Protein AF-0000000075658516 (afdb_homodimer)

Structure (mmCIF, N/CA/C/O backbone):
data_AF-0000000075658516-model_v1
#
loop_
_entity.id
_entity.type
_entity.pdbx_description
1 polymer 'Nuclear receptor coactivator 6-like'
#
loop_
_atom_site.group_PDB
_atom_site.id
_atom_site.type_symbol
_atom_site.label_atom_id
_atom_site.label_alt_id
_atom_site.label_comp_id
_atom_site.label_asym_id
_atom_site.label_entity_id
_atom_site.label_seq_id
_atom_site.pdbx_PDB_ins_code
_atom_site.Cartn_x
_atom_site.Cartn_y
_atom_site.Cartn_z
_atom_site.occupancy
_atom_site.B_iso_or_equiv
_atom_site.auth_seq_id
_atom_site.auth_comp_id
_atom_site.auth_asym_id
_atom_site.auth_atom_id
_atom_site.pdbx_PDB_model_num
ATOM 1 N N . MET A 1 1 ? 47.031 -32.25 -15.477 1 30.48 1 MET A N 1
ATOM 2 C CA . MET A 1 1 ? 46 -32.688 -14.562 1 30.48 1 MET A CA 1
ATOM 3 C C . MET A 1 1 ? 44.812 -31.719 -14.523 1 30.48 1 MET A C 1
ATOM 5 O O . MET A 1 1 ? 45.031 -30.531 -14.234 1 30.48 1 MET A O 1
ATOM 9 N N . ALA A 1 2 ? 43.75 -32 -15.312 1 40.91 2 ALA A N 1
ATOM 10 C CA . ALA A 1 2 ? 42.594 -31.156 -15.531 1 40.91 2 ALA A CA 1
ATOM 11 C C . ALA A 1 2 ? 41.906 -30.812 -14.211 1 40.91 2 ALA A C 1
ATOM 13 O O . ALA A 1 2 ? 41.844 -31.641 -13.297 1 40.91 2 ALA A O 1
ATOM 14 N N . ASP A 1 3 ? 42.062 -29.609 -13.656 1 41.31 3 ASP A N 1
ATOM 15 C CA . ASP A 1 3 ? 41.469 -29.156 -12.406 1 41.31 3 ASP A CA 1
ATOM 16 C C . ASP A 1 3 ? 39.969 -29.438 -12.383 1 41.31 3 ASP A C 1
ATOM 18 O O . ASP A 1 3 ? 39.25 -29.031 -13.289 1 41.31 3 ASP A O 1
ATOM 22 N N . PRO A 1 4 ? 39.406 -30.609 -11.891 1 41.91 4 PRO A N 1
ATOM 23 C CA . PRO A 1 4 ? 38.031 -31.109 -11.797 1 41.91 4 PRO A CA 1
ATOM 24 C C . PRO A 1 4 ? 37.094 -30.125 -11.086 1 41.91 4 PRO A C 1
ATOM 26 O O . PRO A 1 4 ? 36 -30.5 -10.672 1 41.91 4 PRO A O 1
ATOM 29 N N . THR A 1 5 ? 37.594 -29.062 -10.617 1 42.78 5 THR A N 1
ATOM 30 C CA . THR A 1 5 ? 36.625 -28.297 -9.805 1 42.78 5 THR A CA 1
ATOM 31 C C . THR A 1 5 ? 35.344 -28.078 -10.57 1 42.78 5 THR A C 1
ATOM 33 O O . THR A 1 5 ? 35.125 -27.031 -11.18 1 42.78 5 THR A O 1
ATOM 36 N N . GLY A 1 6 ? 35.062 -28.844 -11.609 1 38.66 6 GLY A N 1
ATOM 37 C CA . GLY A 1 6 ? 33.688 -28.75 -12.102 1 38.66 6 GLY A CA 1
ATOM 38 C C . GLY A 1 6 ? 32.656 -28.703 -10.992 1 38.66 6 GLY A C 1
ATOM 39 O O . GLY A 1 6 ? 32.156 -29.734 -10.539 1 38.66 6 GLY A O 1
ATOM 40 N N . GLY A 1 7 ? 32.844 -27.953 -9.93 1 39.59 7 GLY A N 1
ATOM 41 C CA . GLY A 1 7 ? 31.828 -27.859 -8.883 1 39.59 7 GLY A CA 1
ATOM 42 C C . GLY A 1 7 ? 30.406 -28 -9.406 1 39.59 7 GLY A C 1
ATOM 43 O O . GLY A 1 7 ? 29.969 -27.234 -10.258 1 39.59 7 GLY A O 1
ATOM 44 N N . PHE A 1 8 ? 29.891 -29.172 -9.617 1 41.09 8 PHE A N 1
ATOM 45 C CA . PHE A 1 8 ? 28.469 -29.469 -9.758 1 41.09 8 PHE A CA 1
ATOM 46 C C . PHE A 1 8 ? 27.641 -28.578 -8.844 1 41.09 8 PHE A C 1
ATOM 48 O O . PHE A 1 8 ? 27.766 -28.641 -7.617 1 41.09 8 PHE A O 1
ATOM 55 N N . GLN A 1 9 ? 27.641 -27.312 -9 1 43.25 9 GLN A N 1
ATOM 56 C CA . GLN A 1 9 ? 26.656 -26.547 -8.234 1 43.25 9 GLN A CA 1
ATOM 57 C C . GLN A 1 9 ? 25.328 -27.297 -8.133 1 43.25 9 GLN A C 1
ATOM 59 O O . GLN A 1 9 ? 24.656 -27.516 -9.141 1 43.25 9 GLN A O 1
ATOM 64 N N . GLN A 1 10 ? 25.281 -28.469 -7.543 1 43.62 10 GLN A N 1
ATOM 65 C CA . GLN A 1 10 ? 23.969 -29.047 -7.242 1 43.62 10 GLN A CA 1
ATOM 66 C C . GLN A 1 10 ? 22.953 -27.969 -6.953 1 43.62 10 GLN A C 1
ATOM 68 O O . GLN A 1 10 ? 23.219 -27.031 -6.195 1 43.62 10 GLN A O 1
ATOM 73 N N . PRO A 1 11 ? 22.062 -27.672 -7.922 1 48.22 11 PRO A N 1
ATOM 74 C CA . PRO A 1 11 ? 21.078 -26.656 -7.539 1 48.22 11 PRO A CA 1
ATOM 75 C C . PRO A 1 11 ? 20.609 -26.812 -6.094 1 48.22 11 PRO A C 1
ATOM 77 O O . PRO A 1 11 ? 20.547 -27.922 -5.574 1 48.22 11 PRO A O 1
ATOM 80 N N . CYS A 1 12 ? 21.094 -26.141 -5.121 1 48.94 12 CYS A N 1
ATOM 81 C CA . CYS A 1 12 ? 20.594 -26.234 -3.76 1 48.94 12 CYS A CA 1
ATOM 82 C C . CYS A 1 12 ? 19.172 -26.781 -3.748 1 48.94 12 CYS A C 1
ATOM 84 O O . CYS A 1 12 ? 18.359 -26.438 -4.617 1 48.94 12 CYS A O 1
ATOM 86 N N . PRO A 1 13 ? 18.969 -27.953 -3.227 1 52.16 13 PRO A N 1
ATOM 87 C CA . PRO A 1 13 ? 17.656 -28.578 -3.143 1 52.16 13 PRO A CA 1
ATOM 88 C C . PRO A 1 13 ? 16.516 -27.562 -3.09 1 52.16 13 PRO A C 1
ATOM 90 O O . PRO A 1 13 ? 15.414 -27.828 -3.564 1 52.16 13 PRO A O 1
ATOM 93 N N . TRP A 1 14 ? 16.656 -26.469 -2.279 1 54.75 14 TRP A N 1
ATOM 94 C CA . TRP A 1 14 ? 15.656 -25.422 -2.146 1 54.75 14 TRP A CA 1
ATOM 95 C C . TRP A 1 14 ? 15.508 -24.641 -3.447 1 54.75 14 TRP A C 1
ATOM 97 O O . TRP A 1 14 ? 14.719 -23.688 -3.527 1 54.75 14 TRP A O 1
ATOM 107 N N . GLN A 1 15 ? 16.344 -24.984 -4.398 1 60.5 15 GLN A N 1
ATOM 108 C CA . GLN A 1 15 ? 16.406 -24.234 -5.645 1 60.5 15 GLN A CA 1
ATOM 109 C C . GLN A 1 15 ? 15.109 -24.375 -6.434 1 60.5 15 GLN A C 1
ATOM 111 O O . GLN A 1 15 ? 14.695 -23.438 -7.129 1 60.5 15 GLN A O 1
ATOM 116 N N . ASN A 1 16 ? 14.453 -25.578 -6.164 1 73.75 16 ASN A N 1
ATOM 117 C CA . ASN A 1 16 ? 13.273 -25.766 -7.008 1 73.75 16 ASN A C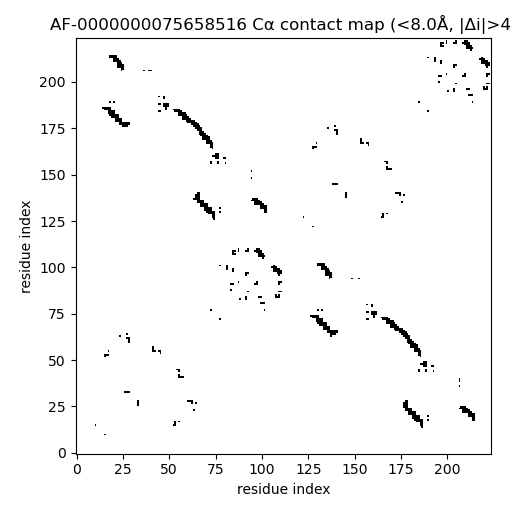A 1
ATOM 118 C C . ASN A 1 16 ? 11.984 -25.484 -6.246 1 73.75 16 ASN A C 1
ATOM 120 O O . ASN A 1 16 ? 10.898 -25.812 -6.719 1 73.75 16 ASN A O 1
ATOM 124 N N . ALA A 1 17 ? 12.211 -24.953 -5.051 1 87.25 17 ALA A N 1
ATOM 125 C CA . ALA A 1 17 ? 11 -24.719 -4.27 1 87.25 17 ALA A CA 1
ATOM 126 C C . ALA A 1 17 ? 10.398 -23.344 -4.594 1 87.25 17 ALA A C 1
ATOM 128 O O . ALA A 1 17 ? 11.125 -22.391 -4.898 1 87.25 17 ALA A O 1
ATOM 129 N N . ASN A 1 18 ? 9.109 -23.406 -4.555 1 94.75 18 ASN A N 1
ATOM 130 C CA . ASN A 1 18 ? 8.414 -22.125 -4.727 1 94.75 18 ASN A CA 1
ATOM 131 C C . ASN A 1 18 ? 8.703 -21.172 -3.578 1 94.75 18 ASN A C 1
ATOM 133 O O . ASN A 1 18 ? 9 -21.594 -2.461 1 94.75 18 ASN A O 1
ATOM 137 N N . ILE A 1 19 ? 8.734 -19.906 -3.875 1 94.5 19 ILE A N 1
ATOM 138 C CA . ILE A 1 19 ? 8.906 -18.875 -2.857 1 94.5 19 ILE A CA 1
ATOM 139 C C . ILE A 1 19 ? 7.652 -18.016 -2.789 1 94.5 19 ILE A C 1
ATOM 141 O O . ILE A 1 19 ? 6.914 -17.906 -3.77 1 94.5 19 ILE A O 1
ATOM 145 N N . PRO A 1 20 ? 7.453 -17.438 -1.629 1 95.94 20 PRO A N 1
ATOM 146 C CA . PRO A 1 20 ? 6.289 -16.562 -1.486 1 95.94 20 PRO A CA 1
ATOM 147 C C . PRO A 1 20 ? 6.461 -15.234 -2.205 1 95.94 20 PRO A C 1
ATOM 149 O O . PRO A 1 20 ? 7.531 -14.625 -2.135 1 95.94 20 PRO A O 1
ATOM 152 N N . ALA A 1 21 ? 5.5 -14.766 -2.926 1 96.75 21 ALA A N 1
ATOM 153 C CA . ALA A 1 21 ? 5.328 -13.43 -3.496 1 96.75 21 ALA A CA 1
ATOM 154 C C . ALA A 1 21 ? 3.979 -12.836 -3.105 1 96.75 21 ALA A C 1
ATOM 156 O O . ALA A 1 21 ? 2.934 -13.445 -3.35 1 96.75 21 ALA A O 1
ATOM 157 N N . VAL A 1 22 ? 4.055 -11.68 -2.52 1 94.81 22 VAL A N 1
ATOM 158 C CA . VAL A 1 22 ? 2.828 -11.016 -2.088 1 94.81 22 VAL A CA 1
ATOM 159 C C . VAL A 1 22 ? 2.443 -9.93 -3.096 1 94.81 22 VAL A C 1
ATOM 161 O O . VAL A 1 22 ? 3.23 -9.023 -3.371 1 94.81 22 VAL A O 1
ATOM 164 N N . LEU A 1 23 ? 1.255 -10.039 -3.646 1 96.31 23 LEU A N 1
ATOM 165 C CA . LEU A 1 23 ? 0.695 -9.055 -4.562 1 96.31 23 LEU A CA 1
ATOM 166 C C . LEU A 1 23 ? -0.48 -8.32 -3.922 1 96.31 23 LEU A C 1
ATOM 168 O O . LEU A 1 23 ? -1.358 -8.953 -3.326 1 96.31 23 LEU A O 1
ATOM 172 N N . THR A 1 24 ? -0.47 -7.051 -3.891 1 93.25 24 THR A N 1
ATOM 173 C CA . THR A 1 24 ? -1.655 -6.258 -3.586 1 93.25 24 THR A CA 1
ATOM 174 C C . THR A 1 24 ? -2.463 -5.984 -4.852 1 93.25 24 THR A C 1
ATOM 176 O O . THR A 1 24 ? -1.963 -5.363 -5.793 1 93.25 24 THR A O 1
ATOM 179 N N . VAL A 1 25 ? -3.654 -6.469 -4.891 1 95.56 25 VAL A N 1
ATOM 180 C CA . VAL A 1 25 ? -4.5 -6.395 -6.078 1 95.56 25 VAL A CA 1
ATOM 181 C C . VAL A 1 25 ? -5.703 -5.492 -5.801 1 95.56 25 VAL A C 1
ATOM 183 O O . VAL A 1 25 ? -6.312 -5.574 -4.73 1 95.56 25 VAL A O 1
ATOM 186 N N . ARG A 1 26 ? -6.012 -4.719 -6.738 1 93.12 26 ARG A N 1
ATOM 187 C CA . ARG A 1 26 ? -7.121 -3.773 -6.609 1 93.12 26 ARG A CA 1
ATOM 188 C C . ARG A 1 26 ? -8.445 -4.508 -6.445 1 93.12 26 ARG A C 1
ATOM 190 O O . ARG A 1 26 ? -8.703 -5.5 -7.133 1 93.12 26 ARG A O 1
ATOM 197 N N . GLY A 1 27 ? -9.273 -3.963 -5.551 1 92.81 27 GLY A N 1
ATOM 198 C CA . GLY A 1 27 ? -10.617 -4.496 -5.391 1 92.81 27 GLY A CA 1
ATOM 199 C C . GLY A 1 27 ? -10.914 -4.949 -3.973 1 92.81 27 GLY A C 1
ATOM 200 O O . GLY A 1 27 ? -10.156 -4.656 -3.049 1 92.81 27 GLY A O 1
ATOM 201 N N . ASN A 1 28 ? -12.094 -5.605 -3.854 1 92.75 28 ASN A N 1
ATOM 202 C CA . ASN A 1 28 ? -12.555 -6.152 -2.582 1 92.75 28 ASN A CA 1
ATOM 203 C C . ASN A 1 28 ? -12.586 -7.68 -2.607 1 92.75 28 ASN A C 1
ATOM 205 O O . ASN A 1 28 ? -12.836 -8.281 -3.652 1 92.75 28 ASN A O 1
ATOM 209 N N . ILE A 1 29 ? -12.297 -8.219 -1.431 1 93.94 29 ILE A N 1
ATOM 210 C CA . ILE A 1 29 ? -12.234 -9.672 -1.312 1 93.94 29 ILE A CA 1
ATOM 211 C C . ILE A 1 29 ? -13.602 -10.266 -1.657 1 93.94 29 ILE A C 1
ATOM 213 O O . ILE A 1 29 ? -13.688 -11.43 -2.055 1 93.94 29 ILE A O 1
ATOM 217 N N . GLY A 1 30 ? -14.672 -9.5 -1.566 1 93.25 30 GLY A N 1
ATOM 218 C CA . GLY A 1 30 ? -16.016 -9.992 -1.823 1 93.25 30 GLY A CA 1
ATOM 219 C C . GLY A 1 30 ? -16.453 -9.797 -3.26 1 93.25 30 GLY A C 1
ATOM 220 O O . GLY A 1 30 ? -17.594 -10.117 -3.615 1 93.25 30 GLY A O 1
ATOM 221 N N . ASP A 1 31 ? -15.531 -9.266 -4.098 1 95.19 31 ASP A N 1
ATOM 222 C CA . ASP A 1 31 ? -15.891 -9.055 -5.496 1 95.19 31 ASP A CA 1
ATOM 223 C C . ASP A 1 31 ? -16.188 -10.375 -6.195 1 95.19 31 ASP A C 1
ATOM 225 O O . ASP A 1 31 ? -15.445 -11.344 -6.039 1 95.19 31 ASP A O 1
ATOM 229 N N . ALA A 1 32 ? -17.203 -10.445 -7.035 1 96.44 32 ALA A N 1
ATOM 230 C CA . ALA A 1 32 ? -17.641 -11.648 -7.727 1 96.44 32 ALA A CA 1
ATOM 231 C C . ALA A 1 32 ? -16.594 -12.117 -8.734 1 96.44 32 ALA A C 1
ATOM 233 O O . ALA A 1 32 ? -16.469 -13.312 -9.008 1 96.44 32 ALA A O 1
ATOM 234 N N . ASP A 1 33 ? -15.844 -11.18 -9.312 1 96.62 33 ASP A N 1
ATOM 235 C CA . ASP A 1 33 ? -14.898 -11.531 -10.367 1 96.62 33 ASP A CA 1
ATOM 236 C C . ASP A 1 33 ? -13.508 -11.797 -9.789 1 96.62 33 ASP A C 1
ATOM 238 O O . ASP A 1 33 ? -12.578 -12.125 -10.531 1 96.62 33 ASP A O 1
ATOM 242 N N . LEU A 1 34 ? -13.305 -11.641 -8.492 1 96.62 34 LEU A N 1
ATOM 243 C CA . LEU A 1 34 ? -11.977 -11.75 -7.895 1 96.62 34 LEU A CA 1
ATOM 244 C C . LEU A 1 34 ? -11.367 -13.125 -8.172 1 96.62 34 LEU A C 1
ATOM 246 O O . LEU A 1 34 ? -10.211 -13.219 -8.578 1 96.62 34 LEU A O 1
ATOM 250 N N . PRO A 1 35 ? -12.125 -14.195 -7.992 1 96.5 35 PRO A N 1
ATOM 251 C CA . PRO A 1 35 ? -11.516 -15.5 -8.273 1 96.5 35 PRO A CA 1
ATOM 252 C C . PRO A 1 35 ? -11.008 -15.617 -9.711 1 96.5 35 PRO A C 1
ATOM 254 O O . PRO A 1 35 ? -9.938 -16.188 -9.945 1 96.5 35 PRO A O 1
ATOM 257 N N . HIS A 1 36 ? -11.758 -15.07 -10.609 1 97.31 36 HIS A N 1
ATOM 258 C CA . HIS A 1 36 ? -11.344 -15.102 -12.008 1 97.31 36 HIS A CA 1
ATOM 259 C C . HIS A 1 36 ? -10.078 -14.281 -12.227 1 97.31 36 HIS A C 1
ATOM 261 O O . HIS A 1 36 ? -9.164 -14.711 -12.938 1 97.31 36 HIS A O 1
ATOM 267 N N . ARG A 1 37 ? -10.008 -13.102 -11.617 1 97.19 37 ARG A N 1
ATOM 268 C CA . ARG A 1 37 ? -8.828 -12.25 -11.734 1 97.19 37 ARG A CA 1
ATOM 269 C C . ARG A 1 37 ? -7.602 -12.922 -11.133 1 97.19 37 ARG A C 1
ATOM 271 O O . ARG A 1 37 ? -6.512 -12.859 -11.703 1 97.19 37 ARG A O 1
ATOM 278 N N . LEU A 1 38 ? -7.77 -13.555 -10 1 97.56 38 LEU A N 1
ATOM 279 C CA . LEU A 1 38 ? -6.66 -14.25 -9.352 1 97.56 38 LEU A CA 1
ATOM 280 C C . LEU A 1 38 ? -6.168 -15.406 -10.211 1 97.56 38 LEU A C 1
ATOM 282 O O . LEU A 1 38 ? -4.965 -15.672 -10.273 1 97.56 38 LEU A O 1
ATOM 286 N N . ASN A 1 39 ? -7.113 -16.078 -10.836 1 97.38 39 ASN A N 1
ATOM 287 C CA . ASN A 1 39 ? -6.73 -17.141 -11.75 1 97.38 39 ASN A CA 1
ATOM 288 C C . ASN A 1 39 ? -5.93 -16.609 -12.93 1 97.38 39 ASN A C 1
ATOM 290 O O . ASN A 1 39 ? -4.973 -17.25 -13.375 1 97.38 39 ASN A O 1
ATOM 294 N N . ALA A 1 40 ? -6.332 -15.477 -13.422 1 97.75 40 ALA A N 1
ATOM 295 C CA . ALA A 1 40 ? -5.594 -14.844 -14.516 1 97.75 40 ALA A CA 1
ATOM 296 C C . ALA A 1 40 ? -4.168 -14.508 -14.094 1 97.75 40 ALA A C 1
ATOM 298 O O . ALA A 1 40 ? -3.215 -14.75 -14.836 1 97.75 40 ALA A O 1
ATOM 299 N N . ILE A 1 41 ? -4.02 -13.961 -12.938 1 98.12 41 ILE A N 1
ATOM 300 C CA . ILE A 1 41 ? -2.707 -13.617 -12.406 1 98.12 41 ILE A CA 1
ATOM 301 C C . ILE A 1 41 ? -1.87 -14.883 -12.227 1 98.12 41 ILE A C 1
ATOM 303 O O . ILE A 1 41 ? -0.698 -14.914 -12.609 1 98.12 41 ILE A O 1
ATOM 307 N N . SER A 1 42 ? -2.484 -15.93 -11.703 1 97.81 42 SER A N 1
ATOM 308 C CA . SER A 1 42 ? -1.786 -17.188 -11.508 1 97.81 42 SER A CA 1
ATOM 309 C C . SER A 1 42 ? -1.273 -17.75 -12.836 1 97.81 42 SER A C 1
ATOM 311 O O . SER A 1 42 ? -0.127 -18.188 -12.93 1 97.81 42 SER A O 1
ATOM 313 N N . THR A 1 43 ? -2.129 -17.719 -13.812 1 97.19 43 THR A N 1
ATOM 314 C CA . THR A 1 43 ? -1.771 -18.219 -15.141 1 97.19 43 THR A CA 1
ATOM 315 C C . THR A 1 43 ? -0.625 -17.391 -15.727 1 97.19 43 THR A C 1
ATOM 317 O O . THR A 1 43 ? 0.319 -17.953 -16.297 1 97.19 43 THR A O 1
ATOM 320 N N . TRP A 1 44 ? -0.717 -16.109 -15.578 1 97.81 44 TRP A N 1
ATOM 321 C CA . TRP A 1 44 ? 0.306 -15.18 -16.062 1 97.81 44 TRP A CA 1
ATOM 322 C C . TRP A 1 44 ? 1.643 -15.445 -15.375 1 97.81 44 TRP A C 1
ATOM 324 O O . TRP A 1 44 ? 2.678 -15.539 -16.031 1 97.81 44 TRP A O 1
ATOM 334 N N . LEU A 1 45 ? 1.683 -15.617 -14.094 1 97.81 45 LEU A N 1
ATOM 335 C CA . LEU A 1 45 ? 2.883 -15.945 -13.336 1 97.81 45 LEU A CA 1
ATOM 336 C C . LEU A 1 45 ? 3.469 -17.281 -13.797 1 97.81 45 LEU A C 1
ATOM 338 O O . LEU A 1 45 ? 4.691 -17.422 -13.891 1 97.81 45 LEU A O 1
ATOM 342 N N . GLN A 1 46 ? 2.561 -18.188 -14.023 1 97.31 46 GLN A N 1
ATOM 343 C CA . GLN A 1 46 ? 3.006 -19.5 -14.477 1 97.31 46 GLN A CA 1
ATOM 344 C C . GLN A 1 46 ? 3.746 -19.406 -15.805 1 97.31 46 GLN A C 1
ATOM 346 O O . GLN A 1 46 ? 4.691 -20.156 -16.047 1 97.31 46 GLN A O 1
ATOM 351 N N . GLN A 1 47 ? 3.266 -18.547 -16.656 1 97 47 GLN A N 1
ATOM 352 C CA . GLN A 1 47 ? 3.895 -18.344 -17.969 1 97 47 GLN A CA 1
ATOM 353 C C . GLN A 1 47 ? 5.312 -17.812 -17.812 1 97 47 GLN A C 1
ATOM 355 O O . GLN A 1 47 ? 6.137 -17.953 -18.719 1 97 47 GLN A O 1
ATOM 360 N N . MET A 1 48 ? 5.574 -17.188 -16.719 1 96.25 48 MET A N 1
ATOM 361 C CA . MET A 1 48 ? 6.891 -16.609 -16.469 1 96.25 48 MET A CA 1
ATOM 362 C C . MET A 1 48 ? 7.859 -17.641 -15.922 1 96.25 48 MET A C 1
ATOM 364 O O . MET A 1 48 ? 9.07 -17.422 -15.906 1 96.25 48 MET A O 1
ATOM 368 N N . ALA A 1 49 ? 7.355 -18.734 -15.461 1 95.19 49 ALA A N 1
ATOM 369 C CA . ALA A 1 49 ? 8.172 -19.797 -14.883 1 95.19 49 ALA A CA 1
ATOM 370 C C . ALA A 1 49 ? 8.891 -20.594 -15.961 1 95.19 49 ALA A C 1
ATOM 372 O O . ALA A 1 49 ? 8.438 -20.641 -17.109 1 95.19 49 ALA A O 1
ATOM 373 N N . GLN A 1 50 ? 10 -21.125 -15.609 1 93.38 50 GLN A N 1
ATOM 374 C CA . GLN A 1 50 ? 10.727 -21.984 -16.531 1 93.38 50 GLN A CA 1
ATOM 375 C C . GLN A 1 50 ? 10.086 -23.375 -16.594 1 93.38 50 GLN A C 1
ATOM 377 O O . GLN A 1 50 ? 9.406 -23.797 -15.664 1 93.38 50 GLN A O 1
ATOM 382 N N . LYS A 1 51 ? 10.367 -24.047 -17.703 1 90.81 51 LYS A N 1
ATOM 383 C CA . LYS A 1 51 ? 9.859 -25.406 -17.891 1 90.81 51 LYS A CA 1
ATOM 384 C C . LYS A 1 51 ? 10.375 -26.328 -16.781 1 90.81 51 LYS A C 1
ATOM 386 O O . LYS A 1 51 ? 11.555 -26.297 -16.438 1 90.81 51 LYS A O 1
ATOM 391 N N . GLY A 1 52 ? 9.508 -27.141 -16.203 1 89.25 52 GLY A N 1
ATOM 392 C CA . GLY A 1 52 ? 9.914 -28.109 -15.203 1 89.25 52 GLY A CA 1
ATOM 393 C C . GLY A 1 52 ? 9.75 -27.594 -13.781 1 89.25 52 GLY A C 1
ATOM 394 O O . GLY A 1 52 ? 9.852 -28.375 -12.828 1 89.25 52 GLY A O 1
ATOM 395 N N . GLU A 1 53 ? 9.531 -26.297 -13.688 1 91.75 53 GLU A N 1
ATOM 396 C CA . GLU A 1 53 ? 9.359 -25.766 -12.344 1 91.75 53 GLU A CA 1
ATOM 397 C C . GLU A 1 53 ? 7.957 -26.047 -11.805 1 91.75 53 GLU A C 1
ATOM 399 O O . GLU A 1 53 ? 7.066 -26.438 -12.57 1 91.75 53 GLU A O 1
ATOM 404 N N . GLN A 1 54 ? 7.887 -25.875 -10.461 1 92.5 54 GLN A N 1
ATOM 405 C CA . GLN A 1 54 ? 6.625 -26.188 -9.797 1 92.5 54 GLN A CA 1
ATOM 406 C C . GLN A 1 54 ? 5.535 -25.188 -10.203 1 92.5 54 GLN A C 1
ATOM 408 O O . GLN A 1 54 ? 5.832 -24.109 -10.727 1 92.5 54 GLN A O 1
ATOM 413 N N . GLU A 1 55 ? 4.359 -25.625 -10.023 1 95.06 55 GLU A N 1
ATOM 414 C CA . GLU A 1 55 ? 3.213 -24.797 -10.375 1 95.06 55 GLU A CA 1
ATOM 415 C C . GLU A 1 55 ? 3.012 -23.656 -9.375 1 95.06 55 GLU A C 1
ATOM 417 O O . GLU A 1 55 ? 3.256 -23.844 -8.18 1 95.06 55 GLU A O 1
ATOM 422 N N . V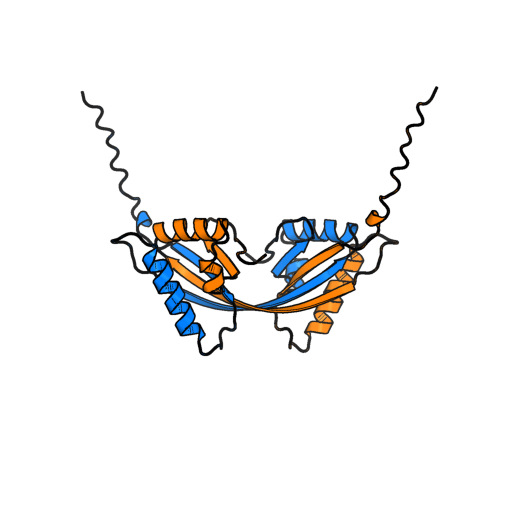AL A 1 56 ? 2.508 -22.562 -9.852 1 97.12 56 VAL A N 1
ATOM 423 C CA . VAL A 1 56 ? 2.133 -21.438 -9.016 1 97.12 56 VAL A CA 1
ATOM 424 C C . VAL A 1 56 ? 0.916 -21.797 -8.164 1 97.12 56 VAL A C 1
ATOM 426 O O . VAL A 1 56 ? -0.043 -22.391 -8.664 1 97.12 56 VAL A O 1
ATOM 429 N N . LYS A 1 57 ? 0.962 -21.453 -6.926 1 96.38 57 LYS A N 1
ATOM 430 C CA . LYS A 1 57 ? -0.158 -21.719 -6.027 1 96.38 57 LYS A CA 1
ATOM 431 C C . LYS A 1 57 ? -0.521 -20.484 -5.219 1 96.38 57 LYS A C 1
ATOM 433 O O . LYS A 1 57 ? 0.362 -19.766 -4.734 1 96.38 57 LYS A O 1
ATOM 438 N N . VAL A 1 58 ? -1.822 -20.25 -5.121 1 96.19 58 VAL A N 1
ATOM 439 C CA . VAL A 1 58 ? -2.303 -19.203 -4.219 1 96.19 58 VAL A CA 1
ATOM 440 C C . VAL A 1 58 ? -2.336 -19.734 -2.785 1 96.19 58 VAL A C 1
ATOM 442 O O . VAL A 1 58 ? -2.943 -20.766 -2.516 1 96.19 58 VAL A O 1
ATOM 445 N N . SER A 1 59 ? -1.672 -19.062 -1.935 1 94.56 59 SER A N 1
ATOM 446 C CA . SER A 1 59 ? -1.562 -19.562 -0.566 1 94.56 59 SER A CA 1
ATOM 447 C C . SER A 1 59 ? -2.473 -18.781 0.377 1 94.56 59 SER A C 1
ATOM 449 O O . SER A 1 59 ? -2.99 -19.328 1.349 1 94.56 59 SER A O 1
ATOM 451 N N . ARG A 1 60 ? -2.648 -17.469 0.194 1 96 60 ARG A N 1
ATOM 452 C CA . ARG A 1 60 ? -3.406 -16.641 1.122 1 96 60 ARG A CA 1
ATOM 453 C C . ARG A 1 60 ? -4.066 -15.469 0.396 1 96 60 ARG A C 1
ATOM 455 O O . ARG A 1 60 ? -3.453 -14.844 -0.473 1 96 60 ARG A O 1
ATOM 462 N N . VAL A 1 61 ? -5.328 -15.289 0.668 1 96.31 61 VAL A N 1
ATOM 463 C CA . VAL A 1 61 ? -6.086 -14.148 0.154 1 96.31 61 VAL A CA 1
ATOM 464 C C . VAL A 1 61 ? -6.727 -13.391 1.312 1 96.31 61 VAL A C 1
ATOM 466 O O . VAL A 1 61 ? -7.523 -13.953 2.068 1 96.31 61 VAL A O 1
ATOM 469 N N . GLN A 1 62 ? -6.348 -12.148 1.485 1 95.12 62 GLN A N 1
ATOM 470 C CA . GLN A 1 62 ? -6.812 -11.352 2.615 1 95.12 62 GLN A CA 1
ATOM 471 C C . GLN A 1 62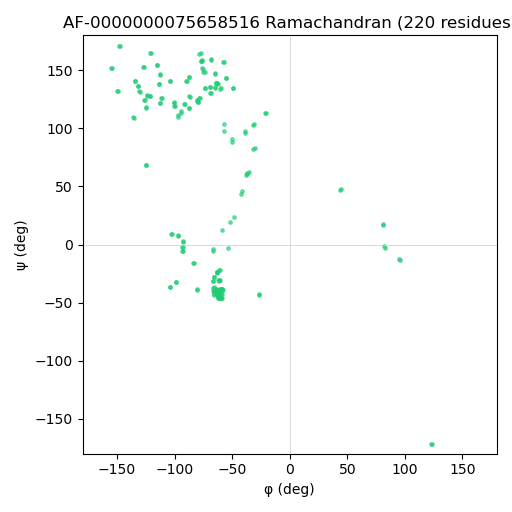 ? -7.246 -9.961 2.162 1 95.12 62 GLN A C 1
ATOM 473 O O . GLN A 1 62 ? -6.621 -9.367 1.283 1 95.12 62 GLN A O 1
ATOM 478 N N . PRO A 1 63 ? -8.359 -9.531 2.811 1 92.5 63 PRO A N 1
ATOM 479 C CA . PRO A 1 63 ? -8.719 -8.141 2.518 1 92.5 63 PRO A CA 1
ATOM 480 C C . PRO A 1 63 ? -7.664 -7.148 3.008 1 92.5 63 PRO A C 1
ATOM 482 O O . PRO A 1 63 ? -7.07 -7.344 4.07 1 92.5 63 PRO A O 1
ATOM 485 N N . TRP A 1 64 ? -7.305 -6.191 2.223 1 90 64 TRP A N 1
ATOM 486 C CA . TRP A 1 64 ? -6.445 -5.059 2.543 1 90 64 TRP A CA 1
ATOM 487 C C . TRP A 1 64 ? -7.148 -3.74 2.23 1 90 64 TRP A C 1
ATOM 489 O O . TRP A 1 64 ? -6.742 -3.016 1.316 1 90 64 TRP A O 1
ATOM 499 N N . ASN A 1 65 ? -8.148 -3.525 3.023 1 92.25 65 ASN A N 1
ATOM 500 C CA . ASN A 1 65 ? -8.977 -2.34 2.812 1 92.25 65 ASN A CA 1
ATOM 501 C C . ASN A 1 65 ? -8.406 -1.125 3.539 1 92.25 65 ASN A C 1
ATOM 503 O O . ASN A 1 6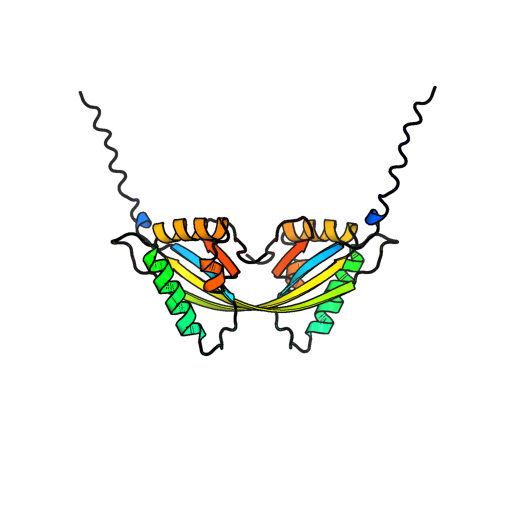5 ? -8.047 -1.211 4.715 1 92.25 65 ASN A O 1
ATOM 507 N N . SER A 1 66 ? -8.25 -0.127 2.766 1 92.81 66 SER A N 1
ATOM 508 C CA . SER A 1 66 ? -7.668 1.084 3.33 1 92.81 66 SER A CA 1
ATOM 509 C C . SER A 1 66 ? -8.227 2.334 2.656 1 92.81 66 SER A C 1
ATOM 511 O O . SER A 1 66 ? -9.047 2.238 1.743 1 92.81 66 SER A O 1
ATOM 513 N N . VAL A 1 67 ? -7.855 3.459 3.291 1 94.12 67 VAL A N 1
ATOM 514 C CA . VAL A 1 67 ? -8.211 4.773 2.766 1 94.12 67 VAL A CA 1
ATOM 515 C C . VAL A 1 67 ? -6.949 5.613 2.576 1 94.12 67 VAL A C 1
ATOM 517 O O . VAL A 1 67 ? -6.07 5.625 3.439 1 94.12 67 VAL A O 1
ATOM 520 N N . ARG A 1 68 ? -6.793 6.156 1.437 1 93.44 68 ARG A N 1
ATOM 521 C CA . ARG A 1 68 ? -5.695 7.074 1.137 1 93.44 68 ARG A CA 1
ATOM 522 C C . ARG A 1 68 ? -6.105 8.516 1.405 1 93.44 68 ARG A C 1
ATOM 524 O O . ARG A 1 68 ? -7.086 9.008 0.842 1 93.44 68 ARG A O 1
ATOM 531 N N . VAL A 1 69 ? -5.34 9.055 2.275 1 96.94 69 VAL A N 1
ATOM 532 C CA . VAL A 1 69 ? -5.699 10.391 2.736 1 96.94 69 VAL A CA 1
ATOM 533 C C . VAL A 1 69 ? -4.551 11.359 2.457 1 96.94 69 VAL A C 1
ATOM 535 O O . VAL A 1 69 ? -3.398 11.078 2.791 1 96.94 69 VAL A O 1
ATOM 538 N N . THR A 1 70 ? -4.801 12.461 1.818 1 96 70 THR A N 1
ATOM 539 C CA . THR A 1 70 ? -3.807 13.508 1.607 1 96 70 THR A CA 1
ATOM 540 C C . THR A 1 70 ? -4 14.648 2.604 1 96 70 THR A C 1
ATOM 542 O O . THR A 1 70 ? -5.078 15.242 2.674 1 96 70 THR A O 1
ATOM 545 N N . PHE A 1 71 ? -3.014 14.828 3.334 1 97.56 71 PHE A N 1
ATOM 546 C CA . PHE A 1 71 ? -2.957 15.984 4.223 1 97.56 71 PHE A CA 1
ATOM 547 C C . PHE A 1 71 ? -2.021 17.047 3.67 1 97.56 71 PHE A C 1
ATOM 549 O O . PHE A 1 71 ? -0.976 16.734 3.1 1 97.56 71 PHE A O 1
ATOM 556 N N . ASN A 1 72 ? -2.418 18.266 3.816 1 97.38 72 ASN A N 1
ATOM 557 C CA . ASN A 1 72 ? -1.462 19.359 3.699 1 97.38 72 ASN A CA 1
ATOM 558 C C . ASN A 1 72 ? -0.916 19.781 5.062 1 97.38 72 ASN A C 1
ATOM 560 O O . ASN A 1 72 ? -1.665 20.25 5.918 1 97.38 72 ASN A O 1
ATOM 564 N N . ILE A 1 73 ? 0.388 19.516 5.191 1 97 73 ILE A N 1
ATOM 565 C CA . ILE A 1 73 ? 0.963 19.688 6.52 1 97 73 ILE A CA 1
ATOM 566 C C . ILE A 1 73 ? 2.178 20.609 6.449 1 97 73 ILE A C 1
ATOM 568 O O . ILE A 1 73 ? 2.816 20.719 5.402 1 97 73 ILE A O 1
ATOM 572 N N . PRO A 1 74 ? 2.441 21.297 7.578 1 95.44 74 PRO A N 1
ATOM 573 C CA . PRO A 1 74 ? 3.672 22.078 7.625 1 95.44 74 PRO A CA 1
ATOM 574 C C . PRO A 1 74 ? 4.926 21.25 7.379 1 95.44 74 PRO A C 1
ATOM 576 O O . PRO A 1 74 ? 4.945 20.047 7.684 1 95.44 74 PRO A O 1
ATOM 579 N N . ARG A 1 75 ? 5.973 21.875 6.953 1 93.25 75 ARG A N 1
ATOM 580 C CA . ARG A 1 75 ? 7.203 21.172 6.594 1 93.25 75 ARG A CA 1
ATOM 581 C C . ARG A 1 75 ? 7.836 20.516 7.812 1 93.25 75 ARG A C 1
ATOM 583 O O . ARG A 1 75 ? 8.383 19.422 7.715 1 93.25 75 ARG A O 1
ATOM 590 N N . SER A 1 76 ? 7.77 21.234 8.867 1 94.06 76 SER A N 1
ATOM 591 C CA . SER A 1 76 ? 8.336 20.656 10.086 1 94.06 76 SER A CA 1
ATOM 592 C C . SER A 1 76 ? 7.609 19.375 10.484 1 94.06 76 SER A C 1
ATOM 594 O O . SER A 1 76 ? 8.25 18.391 10.859 1 94.06 76 SER A O 1
ATOM 596 N N . ALA A 1 77 ? 6.352 19.359 10.367 1 96.56 77 ALA A N 1
ATOM 597 C CA . ALA A 1 77 ? 5.566 18.156 10.656 1 96.56 77 ALA A CA 1
ATOM 598 C C . ALA A 1 77 ? 5.875 17.047 9.648 1 96.56 77 ALA A C 1
ATOM 600 O O . ALA A 1 77 ? 5.957 15.883 10.023 1 96.56 77 ALA A O 1
ATOM 601 N N . ALA A 1 78 ? 6.066 17.453 8.453 1 96.12 78 ALA A N 1
ATOM 602 C CA . ALA A 1 78 ? 6.395 16.484 7.41 1 96.12 78 ALA A CA 1
ATOM 603 C C . ALA A 1 78 ? 7.715 15.781 7.711 1 96.12 78 ALA A C 1
ATOM 605 O O . ALA A 1 78 ? 7.824 14.562 7.547 1 96.12 78 ALA A O 1
ATOM 606 N N . GLN A 1 79 ? 8.648 16.531 8.07 1 94.25 79 GLN A N 1
ATOM 607 C CA . GLN A 1 79 ? 9.961 15.992 8.398 1 94.25 79 GLN A CA 1
ATOM 608 C C . GLN A 1 79 ? 9.867 15 9.555 1 94.25 79 GLN A C 1
ATOM 610 O O . GLN A 1 79 ? 10.445 13.914 9.492 1 94.25 79 GLN A O 1
ATOM 615 N N . ARG A 1 80 ? 9.148 15.375 10.586 1 95.88 80 ARG A N 1
ATOM 616 C CA . ARG A 1 80 ? 8.969 14.492 11.734 1 95.88 80 ARG A CA 1
ATOM 617 C C . ARG A 1 80 ? 8.188 13.242 11.344 1 95.88 80 ARG A C 1
ATOM 619 O O . ARG A 1 80 ? 8.523 12.141 11.766 1 95.88 80 ARG A O 1
ATOM 626 N N . LEU A 1 81 ? 7.168 13.391 10.516 1 96.75 81 LEU A N 1
ATOM 627 C CA . LEU A 1 81 ? 6.375 12.273 10.023 1 96.75 81 LEU A CA 1
ATOM 628 C C . LEU A 1 81 ? 7.25 11.273 9.273 1 96.75 81 LEU A C 1
ATOM 630 O O . LEU A 1 81 ? 7.145 10.062 9.492 1 96.75 81 LEU A O 1
ATOM 634 N N . GLN A 1 82 ? 8.125 11.836 8.484 1 94.44 82 GLN A N 1
ATOM 635 C CA . GLN A 1 82 ? 9.055 10.992 7.73 1 94.44 82 GLN A CA 1
ATOM 636 C C . GLN A 1 82 ? 9.953 10.195 8.664 1 94.44 82 GLN A C 1
ATOM 638 O O . GLN A 1 82 ? 10.156 8.992 8.461 1 94.44 82 GLN A O 1
ATOM 643 N N . GLN A 1 83 ? 10.414 10.883 9.609 1 95.31 83 GLN A N 1
ATOM 644 C CA . GLN A 1 83 ? 11.289 10.234 10.578 1 95.31 83 GLN A CA 1
ATOM 645 C C . GLN A 1 83 ? 10.562 9.109 11.312 1 95.31 83 GLN A C 1
ATOM 647 O O . GLN A 1 83 ? 11.109 8.016 11.477 1 95.31 83 GLN A O 1
ATOM 652 N N . LEU A 1 84 ? 9.359 9.398 11.688 1 95.56 84 LEU A N 1
ATOM 653 C CA . LEU A 1 84 ? 8.57 8.406 12.414 1 95.56 84 LEU A CA 1
ATOM 654 C C . LEU A 1 84 ? 8.273 7.199 11.523 1 95.56 84 LEU A C 1
ATOM 656 O O . LEU A 1 84 ? 8.344 6.055 11.984 1 95.56 84 LEU A O 1
ATOM 660 N N . ALA A 1 85 ? 7.949 7.465 10.32 1 94.06 85 ALA A N 1
ATOM 661 C CA . ALA A 1 85 ? 7.684 6.383 9.375 1 94.06 85 ALA A CA 1
ATOM 662 C C . ALA A 1 85 ? 8.922 5.516 9.172 1 94.06 85 ALA A C 1
ATOM 664 O O . ALA A 1 85 ? 8.836 4.285 9.156 1 94.06 85 ALA A O 1
ATOM 665 N N . GLU A 1 86 ? 10.062 6.148 8.977 1 91.62 86 GLU A N 1
ATOM 666 C CA . GLU A 1 86 ? 11.312 5.438 8.734 1 91.62 86 GLU A CA 1
ATOM 667 C C . GLU A 1 86 ? 11.672 4.527 9.906 1 91.62 86 GLU A C 1
ATOM 669 O O . GLU A 1 86 ? 12.273 3.469 9.711 1 91.62 86 GLU A O 1
ATOM 674 N N . THR A 1 87 ? 11.273 4.918 11.062 1 92.69 87 THR A N 1
ATOM 675 C CA . THR A 1 87 ? 11.57 4.113 12.242 1 92.69 87 THR A CA 1
ATOM 676 C C . THR A 1 87 ? 10.383 3.225 12.602 1 92.69 87 THR A C 1
ATOM 678 O O . THR A 1 87 ? 10.391 2.553 13.633 1 92.69 87 THR A O 1
ATOM 681 N N . ARG A 1 88 ? 9.336 3.15 11.742 1 90.56 88 ARG A N 1
ATOM 682 C CA . ARG A 1 88 ? 8.117 2.375 11.953 1 90.56 88 ARG A CA 1
ATOM 683 C C . ARG A 1 88 ? 7.594 2.539 13.375 1 90.56 88 ARG A C 1
ATOM 685 O O . ARG A 1 88 ? 7.32 1.551 14.062 1 90.56 88 ARG A O 1
ATOM 692 N N . ASN A 1 89 ? 7.555 3.869 13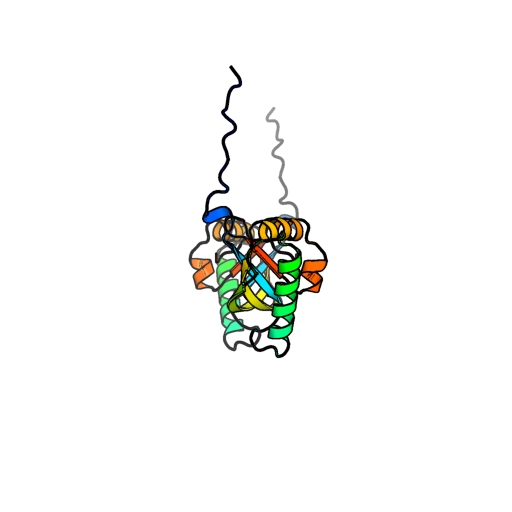.797 1 93.69 89 ASN A N 1
ATOM 693 C CA . ASN A 1 89 ? 7.16 4.203 15.164 1 93.69 89 ASN A CA 1
ATOM 694 C C . ASN A 1 89 ? 5.793 3.625 15.508 1 93.69 89 ASN A C 1
ATOM 696 O O . ASN A 1 89 ? 4.883 3.635 14.68 1 93.69 89 ASN A O 1
ATOM 700 N N . GLN A 1 90 ? 5.602 3.18 16.734 1 94.25 90 GLN A N 1
ATOM 701 C CA . GLN A 1 90 ? 4.383 2.525 17.203 1 94.25 90 GLN A CA 1
ATOM 702 C C . GLN A 1 90 ? 3.184 3.465 17.094 1 94.25 90 GLN A C 1
ATOM 704 O O . GLN A 1 90 ? 2.053 3.018 16.891 1 94.25 90 GLN A O 1
ATOM 709 N N . GLN A 1 91 ? 3.424 4.703 17.234 1 94.44 91 GLN A N 1
ATOM 710 C CA . GLN A 1 91 ? 2.33 5.664 17.172 1 94.44 91 GLN A CA 1
ATOM 711 C C . GLN A 1 91 ? 1.611 5.602 15.836 1 94.44 91 GLN A C 1
ATOM 713 O O . GLN A 1 91 ? 0.385 5.715 15.773 1 94.44 91 GLN A O 1
ATOM 718 N N . LEU A 1 92 ? 2.299 5.418 14.75 1 96 92 LEU A N 1
ATOM 719 C CA . LEU A 1 92 ? 1.698 5.277 13.43 1 96 92 LEU A CA 1
ATOM 720 C C . LEU A 1 92 ? 0.798 4.051 13.367 1 96 92 LEU A C 1
ATOM 722 O O . LEU A 1 92 ? -0.322 4.121 12.859 1 96 92 LEU A O 1
ATOM 726 N N . ARG A 1 93 ? 1.271 2.967 13.984 1 93.5 93 ARG A N 1
ATOM 727 C CA . ARG A 1 93 ? 0.491 1.734 14.016 1 93.5 93 ARG A CA 1
ATOM 728 C C . ARG A 1 93 ? -0.78 1.914 14.844 1 93.5 93 ARG A C 1
ATOM 730 O O . ARG A 1 93 ? -1.853 1.454 14.445 1 93.5 93 ARG A O 1
ATOM 737 N N . ASP A 1 94 ? -0.611 2.656 16 1 95.06 94 ASP A N 1
ATOM 738 C CA . ASP A 1 94 ? -1.757 2.891 16.875 1 95.06 94 ASP A CA 1
ATOM 739 C C . ASP A 1 94 ? -2.834 3.707 16.156 1 95.06 94 ASP A C 1
ATOM 741 O O . ASP A 1 94 ? -4.023 3.535 16.422 1 95.06 94 ASP A O 1
ATOM 745 N N . LEU A 1 95 ? -2.408 4.43 15.203 1 95.75 95 LEU A N 1
ATOM 746 C CA . LEU A 1 95 ? -3.332 5.289 14.469 1 95.75 95 LEU A CA 1
ATOM 747 C C . LEU A 1 95 ? -3.875 4.574 13.234 1 95.75 95 LEU A C 1
ATOM 749 O O . LEU A 1 95 ? -4.73 5.109 12.531 1 95.75 95 LEU A O 1
ATOM 753 N N . GLY A 1 96 ? -3.348 3.395 12.984 1 94.31 96 GLY A N 1
ATOM 754 C CA . GLY A 1 96 ? -3.818 2.611 11.852 1 94.31 96 GLY A CA 1
ATOM 755 C C . GLY A 1 96 ? -3.205 3.043 10.531 1 94.31 96 GLY A C 1
ATOM 756 O O . GLY A 1 96 ? -3.768 2.785 9.469 1 94.31 96 GLY A O 1
ATOM 757 N N . ILE A 1 97 ? -2.115 3.779 10.602 1 95.19 97 ILE A N 1
ATOM 758 C CA . ILE A 1 97 ? -1.439 4.215 9.383 1 95.19 97 ILE A CA 1
ATOM 759 C C . ILE A 1 97 ? -0.611 3.068 8.812 1 95.19 97 ILE A C 1
ATOM 761 O O . ILE A 1 97 ? 0.243 2.506 9.5 1 95.19 97 ILE A O 1
ATOM 765 N N . LEU A 1 98 ? -0.846 2.766 7.566 1 90.31 98 LEU A N 1
ATOM 766 C CA . LEU A 1 98 ? -0.214 1.624 6.914 1 90.31 98 LEU A CA 1
ATOM 767 C C . LEU A 1 98 ? 0.991 2.066 6.09 1 90.31 98 LEU A C 1
ATOM 769 O O . LEU A 1 98 ? 1.955 1.312 5.938 1 90.31 98 LEU A O 1
ATOM 773 N N . ALA A 1 99 ? 0.966 3.234 5.539 1 89.69 99 ALA A N 1
ATOM 774 C CA . ALA A 1 99 ? 2.047 3.762 4.711 1 89.69 99 ALA A CA 1
ATOM 775 C C . ALA A 1 99 ? 2.047 5.289 4.715 1 89.69 99 ALA A C 1
ATOM 777 O O . ALA A 1 99 ? 1.006 5.914 4.93 1 89.69 99 ALA A O 1
ATOM 778 N N . VAL A 1 100 ? 3.242 5.812 4.516 1 93.56 100 VAL A N 1
ATOM 779 C CA . VAL A 1 100 ? 3.441 7.258 4.516 1 93.56 100 VAL A CA 1
ATOM 780 C C . VAL A 1 100 ? 4.23 7.672 3.275 1 93.56 100 VAL A C 1
ATOM 782 O O . VAL A 1 100 ? 5.223 7.031 2.924 1 93.56 100 VAL A O 1
ATOM 785 N N . GLN A 1 101 ? 3.695 8.664 2.656 1 90.38 101 GLN A N 1
ATOM 786 C CA . GLN A 1 101 ? 4.445 9.273 1.565 1 90.38 101 GLN A CA 1
ATOM 787 C C . GLN A 1 101 ? 4.398 10.797 1.646 1 90.38 101 GLN A C 1
ATOM 789 O O . GLN A 1 101 ? 3.352 11.406 1.402 1 90.38 101 GLN A O 1
ATOM 794 N N . VAL A 1 102 ? 5.547 11.367 2.006 1 92.62 102 VAL A N 1
ATOM 795 C CA . VAL A 1 102 ? 5.676 12.82 1.995 1 92.62 102 VAL A CA 1
ATOM 796 C C . VAL A 1 102 ? 6.148 13.281 0.621 1 92.62 102 VAL A C 1
ATOM 798 O O . VAL A 1 102 ? 6.992 12.641 -0.004 1 92.62 102 VAL A O 1
ATOM 801 N N . GLU A 1 103 ? 5.582 14.383 0.184 1 86.94 103 GLU A N 1
ATOM 802 C CA . GLU A 1 103 ? 5.949 14.898 -1.132 1 86.94 103 GLU A CA 1
ATOM 803 C C . GLU A 1 103 ? 7.461 14.969 -1.295 1 86.94 103 GLU A C 1
ATOM 805 O O . GLU A 1 103 ? 8.164 15.492 -0.423 1 86.94 103 GLU A O 1
ATOM 810 N N . GLY A 1 104 ? 7.906 14.516 -2.434 1 79.69 104 GLY A N 1
ATOM 811 C CA . GLY A 1 104 ? 9.328 14.531 -2.736 1 79.69 104 GLY A CA 1
ATOM 812 C C . GLY A 1 104 ? 10.078 13.367 -2.129 1 79.69 104 GLY A C 1
ATOM 813 O O . GLY A 1 104 ? 11.289 13.219 -2.346 1 79.69 104 GLY A O 1
ATOM 814 N N . GLN A 1 105 ? 9.344 12.477 -1.355 1 78.31 105 GLN A N 1
ATOM 815 C CA . GLN A 1 105 ? 9.984 11.336 -0.704 1 78.31 105 GLN A CA 1
ATOM 816 C C . GLN A 1 105 ? 9.359 10.023 -1.156 1 78.31 105 GLN A C 1
ATOM 818 O O . GLN A 1 105 ? 8.289 10.016 -1.779 1 78.31 105 GLN A O 1
ATOM 823 N N . CYS A 1 106 ? 10.055 8.938 -0.871 1 76.94 106 CYS A N 1
ATOM 824 C CA . CYS A 1 106 ? 9.555 7.629 -1.261 1 76.94 106 CYS A CA 1
ATOM 825 C C . CYS A 1 106 ? 8.438 7.176 -0.329 1 76.94 106 CYS A C 1
ATOM 827 O O . CYS A 1 106 ? 8.344 7.633 0.811 1 76.94 106 CYS A O 1
ATOM 829 N N . LEU A 1 107 ? 7.66 6.285 -0.803 1 81.94 107 LEU A N 1
ATOM 830 C CA . LEU A 1 107 ? 6.633 5.652 0.018 1 81.94 107 LEU A CA 1
ATOM 831 C C . LEU A 1 107 ? 7.262 4.754 1.076 1 81.94 107 LEU A C 1
ATOM 833 O O . LEU A 1 107 ? 8.195 4.004 0.785 1 81.94 107 LEU A O 1
ATOM 837 N N . ILE A 1 108 ? 6.82 4.949 2.295 1 83.88 108 ILE A N 1
ATOM 838 C CA . ILE A 1 108 ? 7.301 4.109 3.389 1 83.88 108 ILE A CA 1
ATOM 839 C C . ILE A 1 108 ? 6.16 3.236 3.904 1 83.88 108 ILE A C 1
ATOM 841 O O . ILE A 1 108 ? 5.117 3.748 4.32 1 83.88 108 ILE A O 1
ATOM 845 N N . MET A 1 109 ? 6.262 1.95 3.9 1 83.38 109 MET A N 1
ATOM 846 C CA . MET A 1 109 ? 5.312 1.027 4.512 1 83.38 109 MET A CA 1
ATOM 847 C C . MET A 1 109 ? 5.531 0.939 6.02 1 83.38 109 MET A C 1
ATOM 849 O O . MET A 1 109 ? 6.656 0.708 6.473 1 83.38 109 MET A O 1
ATOM 853 N N . VAL A 1 110 ? 4.516 1.232 6.68 1 85.12 110 VAL A N 1
ATOM 854 C CA . VAL A 1 110 ? 4.598 1.18 8.133 1 85.12 110 VAL A CA 1
ATOM 855 C C . VAL A 1 110 ? 4.438 -0.262 8.609 1 85.12 110 VAL A C 1
ATOM 857 O O . VAL A 1 110 ? 5.059 -0.671 9.594 1 85.12 110 VAL A O 1
ATOM 860 N N . PHE A 1 111 ? 3.492 -0.923 7.863 1 70.06 111 PHE A N 1
ATOM 861 C CA . PHE A 1 111 ? 3.25 -2.312 8.234 1 70.06 111 PHE A CA 1
ATOM 862 C C . PHE A 1 111 ? 4.039 -3.258 7.336 1 70.06 111 PHE A C 1
ATOM 864 O O . PHE A 1 111 ? 4.086 -3.07 6.117 1 70.06 111 PHE A O 1
ATOM 871 N N . MET A 1 112 ? 4.996 -3.949 7.621 1 56.41 112 MET A N 1
ATOM 872 C CA . MET A 1 112 ? 5.547 -5.098 6.906 1 56.41 112 MET A CA 1
ATOM 873 C C . MET A 1 112 ? 5.129 -6.402 7.574 1 56.41 112 MET A C 1
ATOM 875 O O . MET A 1 112 ? 4.828 -6.426 8.766 1 56.41 112 MET A O 1
ATOM 879 N N . MET B 1 1 ? 37.281 44.719 8.852 1 32.12 1 MET B N 1
ATOM 880 C CA . MET B 1 1 ? 36 44.938 8.234 1 32.12 1 MET B CA 1
ATOM 881 C C . MET B 1 1 ? 35.156 43.656 8.203 1 32.12 1 MET B C 1
ATOM 883 O O . MET B 1 1 ? 35.625 42.625 7.664 1 32.12 1 MET B O 1
ATOM 887 N N . ALA B 1 2 ? 34.219 43.5 9.203 1 41.59 2 ALA B N 1
ATOM 888 C CA . ALA B 1 2 ? 33.406 42.312 9.461 1 41.59 2 ALA B CA 1
ATOM 889 C C . ALA B 1 2 ? 32.594 41.938 8.234 1 41.59 2 ALA B C 1
ATOM 891 O O . ALA B 1 2 ? 32 42.812 7.582 1 41.59 2 ALA B O 1
ATOM 892 N N . ASP B 1 3 ? 32.969 41.031 7.391 1 40.09 3 ASP B N 1
ATOM 893 C CA . ASP B 1 3 ? 32.219 40.594 6.203 1 40.09 3 ASP B CA 1
ATOM 894 C C . ASP B 1 3 ? 30.781 40.25 6.551 1 40.09 3 ASP B C 1
ATOM 896 O O . ASP B 1 3 ? 30.531 39.406 7.414 1 40.09 3 ASP B O 1
ATOM 900 N N . PRO B 1 4 ? 29.719 41.156 6.566 1 41.44 4 PRO B N 1
ATOM 901 C CA . PRO B 1 4 ? 28.312 40.969 6.941 1 41.44 4 PRO B CA 1
ATOM 902 C C . PRO B 1 4 ? 27.594 39.906 6.121 1 41.44 4 PRO B C 1
ATOM 904 O O . PRO B 1 4 ? 26.375 39.938 6.004 1 41.44 4 PRO B O 1
ATOM 907 N N . THR B 1 5 ? 28.25 39.094 5.375 1 42.75 5 THR B N 1
ATOM 908 C CA . THR B 1 5 ? 27.438 38.188 4.605 1 42.75 5 THR B CA 1
ATOM 909 C C . THR B 1 5 ? 26.375 37.531 5.496 1 42.75 5 THR B C 1
ATOM 911 O O . THR B 1 5 ? 26.641 36.469 6.102 1 42.75 5 THR B O 1
ATOM 914 N N . GLY B 1 6 ? 25.969 38.125 6.617 1 38.12 6 GLY B N 1
ATOM 915 C CA . GLY B 1 6 ? 24.781 37.594 7.266 1 38.12 6 GLY B CA 1
ATOM 916 C C . GLY B 1 6 ? 23.672 37.219 6.285 1 38.12 6 GLY B C 1
ATOM 917 O O . GLY B 1 6 ? 22.875 38.094 5.887 1 38.12 6 GLY B O 1
ATOM 918 N N . GLY B 1 7 ? 23.922 36.531 5.207 1 39.66 7 GLY B N 1
ATOM 919 C CA . GLY B 1 7 ? 22.875 36.094 4.293 1 39.66 7 GLY B CA 1
ATOM 920 C C . GLY B 1 7 ? 21.547 35.844 4.98 1 39.66 7 GLY B C 1
ATOM 921 O O . GLY B 1 7 ? 21.469 35.062 5.91 1 39.66 7 GLY B O 1
ATOM 922 N N . PHE B 1 8 ? 20.719 36.812 5.227 1 41.03 8 PHE B N 1
ATOM 923 C CA . PHE B 1 8 ? 19.297 36.688 5.559 1 41.03 8 PHE B CA 1
ATOM 924 C C . PHE B 1 8 ? 18.641 35.562 4.777 1 41.03 8 PHE B C 1
ATOM 926 O O . PHE B 1 8 ? 18.562 35.625 3.549 1 41.03 8 PHE B O 1
ATOM 933 N N . GLN B 1 9 ? 19.047 34.375 4.906 1 43 9 GLN B N 1
ATOM 934 C CA . GLN B 1 9 ? 18.25 33.312 4.301 1 43 9 GLN B CA 1
ATOM 935 C C . GLN B 1 9 ? 16.75 33.594 4.449 1 43 9 GLN B C 1
ATOM 937 O O . GLN B 1 9 ? 16.219 33.625 5.562 1 43 9 GLN B O 1
ATOM 942 N N . GLN B 1 10 ? 16.25 34.688 3.926 1 43.41 10 GLN B N 1
ATOM 943 C CA . GLN B 1 10 ? 14.789 34.812 3.879 1 43.41 10 GLN B CA 1
ATOM 944 C C . GLN B 1 10 ? 14.125 33.438 3.717 1 43.41 10 GLN B C 1
ATOM 946 O O . GLN B 1 10 ? 14.547 32.625 2.883 1 43.41 10 GLN B O 1
ATOM 951 N N . PRO B 1 11 ? 13.562 32.906 4.812 1 48.41 11 PRO B N 1
ATOM 952 C CA . PRO B 1 11 ? 12.898 31.609 4.559 1 48.41 11 PRO B CA 1
ATOM 953 C C . PRO B 1 11 ? 12.164 31.578 3.219 1 48.41 11 PRO B C 1
ATOM 955 O O . PRO B 1 11 ? 11.68 32.625 2.754 1 48.41 11 PRO B O 1
ATOM 958 N N . CYS B 1 12 ? 12.688 31.094 2.156 1 48.25 12 CYS B N 1
ATOM 959 C CA . CYS B 1 12 ? 11.938 31.016 0.908 1 48.25 12 CYS B CA 1
ATOM 960 C C . CYS B 1 12 ? 10.438 31.078 1.167 1 48.25 12 CYS B C 1
ATOM 962 O O . CYS B 1 12 ? 9.945 30.5 2.145 1 48.25 12 CYS B O 1
ATOM 964 N N . PRO B 1 13 ? 9.797 32.125 0.748 1 51.91 13 PRO B N 1
ATOM 965 C CA . PRO B 1 13 ? 8.352 32.281 0.918 1 51.91 13 PRO B CA 1
ATOM 966 C C . PRO B 1 13 ? 7.617 30.953 1.009 1 51.91 13 PRO B C 1
ATOM 968 O O . PRO B 1 13 ? 6.57 30.859 1.653 1 51.91 13 PRO B O 1
ATOM 971 N N . TRP B 1 14 ? 7.965 29.953 0.156 1 54.34 14 TRP B N 1
ATOM 972 C CA . TRP B 1 14 ? 7.355 28.625 0.139 1 54.34 14 TRP B CA 1
ATOM 973 C C . TRP B 1 14 ? 7.676 27.859 1.418 1 54.34 14 TRP B C 1
ATOM 975 O O . TRP B 1 14 ? 7.242 26.719 1.592 1 54.34 14 TRP B O 1
ATOM 985 N N . GLN B 1 15 ? 8.516 28.469 2.225 1 59.97 15 GLN B N 1
ATOM 986 C CA . GLN B 1 15 ? 9.008 27.781 3.416 1 59.97 15 GLN B CA 1
ATOM 987 C C . GLN B 1 15 ? 7.879 27.531 4.414 1 59.97 15 GLN B C 1
ATOM 989 O O . GLN B 1 15 ? 7.891 26.547 5.145 1 59.97 15 GLN B O 1
ATOM 994 N N . ASN B 1 16 ? 6.855 28.484 4.309 1 73.06 16 ASN B N 1
ATOM 995 C CA . ASN B 1 16 ? 5.84 28.328 5.344 1 73.06 16 ASN B CA 1
ATOM 996 C C . ASN B 1 16 ? 4.586 27.656 4.797 1 73.06 16 ASN B C 1
ATOM 998 O O . ASN B 1 16 ? 3.545 27.641 5.457 1 73.06 16 ASN B O 1
ATOM 1002 N N . ALA B 1 17 ? 4.754 27.188 3.557 1 87.06 17 ALA B N 1
ATOM 1003 C CA . ALA B 1 17 ? 3.555 26.578 2.986 1 87.06 17 ALA B CA 1
ATOM 1004 C C . ALA B 1 17 ? 3.459 25.109 3.355 1 87.06 17 ALA B C 1
ATOM 1006 O O . ALA B 1 17 ? 4.48 24.422 3.492 1 87.06 17 ALA B O 1
ATOM 1007 N N . ASN B 1 18 ? 2.234 24.766 3.545 1 94.62 18 ASN B N 1
ATOM 1008 C CA . ASN B 1 18 ? 1.994 23.344 3.787 1 94.62 18 ASN B CA 1
ATOM 1009 C C . ASN B 1 18 ? 2.355 22.5 2.57 1 94.62 18 ASN B C 1
ATOM 1011 O O . ASN B 1 18 ? 2.295 22.969 1.437 1 94.62 18 ASN B O 1
ATOM 1015 N N . ILE B 1 19 ? 2.822 21.312 2.803 1 94.44 19 ILE B N 1
ATOM 1016 C CA . ILE B 1 19 ? 3.119 20.359 1.733 1 94.44 19 ILE B CA 1
ATOM 1017 C C . ILE B 1 19 ? 2.197 19.156 1.851 1 94.44 19 ILE B C 1
ATOM 1019 O O . ILE B 1 19 ? 1.715 18.828 2.941 1 94.44 19 ILE B O 1
ATOM 1023 N N . PRO B 1 20 ? 1.98 18.516 0.721 1 95.88 20 PRO B N 1
ATOM 1024 C CA . PRO B 1 20 ? 1.133 17.328 0.749 1 95.88 20 PRO B CA 1
ATOM 1025 C C . PRO B 1 20 ? 1.829 16.125 1.376 1 95.88 20 PRO B C 1
ATOM 1027 O O . PRO B 1 20 ? 3.004 15.867 1.099 1 95.88 20 PRO B O 1
ATOM 1030 N N . ALA B 1 21 ? 1.213 15.391 2.244 1 96.69 21 ALA B N 1
ATOM 1031 C CA . ALA B 1 21 ? 1.561 14.078 2.785 1 96.69 21 ALA B CA 1
ATOM 1032 C C . ALA B 1 21 ? 0.41 13.094 2.613 1 96.69 21 ALA B C 1
ATOM 1034 O O . ALA B 1 21 ? -0.709 13.352 3.062 1 96.69 21 ALA B O 1
ATOM 1035 N N . VAL B 1 22 ? 0.734 12 1.968 1 94.94 22 VAL B N 1
ATOM 1036 C CA . VAL B 1 22 ? -0.286 10.984 1.729 1 94.94 22 VAL B CA 1
ATOM 1037 C C . VAL B 1 22 ? -0.136 9.852 2.742 1 94.94 22 VAL B C 1
ATOM 1039 O O . VAL B 1 22 ? 0.928 9.242 2.842 1 94.94 22 VAL B O 1
ATOM 1042 N N . LEU B 1 23 ? -1.193 9.602 3.488 1 96.38 23 LEU B N 1
ATOM 1043 C CA . LEU B 1 23 ? -1.25 8.508 4.445 1 96.38 23 LEU B CA 1
ATOM 1044 C C . LEU B 1 23 ? -2.238 7.438 3.992 1 96.38 23 LEU B C 1
ATOM 1046 O O . LEU B 1 23 ? -3.357 7.754 3.586 1 96.38 23 LEU B O 1
ATOM 1050 N N . THR B 1 24 ? -1.839 6.227 3.91 1 93.25 24 THR B N 1
ATOM 1051 C CA . THR B 1 24 ? -2.756 5.102 3.789 1 93.25 24 THR B CA 1
ATOM 1052 C C . THR B 1 24 ? -3.201 4.617 5.168 1 93.25 24 THR B C 1
ATOM 1054 O O . THR B 1 24 ? -2.375 4.199 5.98 1 93.25 24 THR B O 1
ATOM 1057 N N . VAL B 1 25 ? -4.465 4.707 5.438 1 95.56 25 VAL B N 1
ATOM 1058 C CA . VAL B 1 25 ? -5.02 4.395 6.75 1 95.56 25 VAL B CA 1
ATOM 1059 C C . VAL B 1 25 ? -5.914 3.162 6.652 1 95.56 25 VAL B C 1
ATOM 1061 O O . VAL B 1 25 ? -6.703 3.031 5.715 1 95.56 25 VAL B O 1
ATOM 1064 N N . ARG B 1 26 ? -5.793 2.344 7.605 1 93.19 26 ARG B N 1
ATOM 1065 C CA . ARG B 1 26 ? -6.559 1.104 7.633 1 93.19 26 ARG B CA 1
ATOM 1066 C C . ARG B 1 26 ? -8.055 1.388 7.742 1 93.19 26 ARG B C 1
ATOM 1068 O O . ARG B 1 26 ? -8.477 2.264 8.5 1 93.19 26 ARG B O 1
ATOM 1075 N N . GLY B 1 27 ? -8.828 0.595 6.969 1 92.94 27 GLY B N 1
ATOM 1076 C CA . GLY B 1 27 ? -10.273 0.681 7.074 1 92.94 27 GLY B CA 1
ATOM 1077 C C . GLY B 1 27 ? -10.953 0.995 5.75 1 92.94 27 GLY B C 1
ATOM 1078 O O . GLY B 1 27 ? -10.32 0.942 4.695 1 92.94 27 GLY B O 1
ATOM 1079 N N . ASN B 1 28 ? -12.273 1.252 5.867 1 92.81 28 ASN B N 1
ATOM 1080 C CA . ASN B 1 28 ? -13.109 1.608 4.723 1 92.81 28 ASN B CA 1
ATOM 1081 C C . ASN B 1 28 ? -13.594 3.053 4.812 1 92.81 28 ASN B C 1
ATOM 1083 O O . ASN B 1 28 ? -13.82 3.57 5.906 1 92.81 28 ASN B O 1
ATOM 1087 N N . ILE B 1 29 ? -13.695 3.643 3.625 1 93.94 29 ILE B N 1
ATOM 1088 C CA . ILE B 1 29 ? -14.102 5.039 3.555 1 93.94 29 ILE B CA 1
ATOM 1089 C C . ILE B 1 29 ? -15.492 5.199 4.16 1 93.94 29 ILE B C 1
ATOM 1091 O O . ILE B 1 29 ? -15.859 6.289 4.617 1 93.94 29 ILE B O 1
ATOM 1095 N N . GLY B 1 30 ? -16.281 4.125 4.23 1 93.31 30 GLY B N 1
ATOM 1096 C CA . GLY B 1 30 ? -17.641 4.184 4.738 1 93.31 30 GLY B CA 1
ATOM 1097 C C . GLY B 1 30 ? -17.734 3.891 6.223 1 93.31 30 GLY B C 1
ATOM 1098 O O . GLY B 1 30 ? -18.828 3.852 6.785 1 93.31 30 GLY B O 1
ATOM 1099 N N . ASP B 1 31 ? -16.562 3.674 6.863 1 95.19 31 ASP B N 1
ATOM 1100 C CA . ASP B 1 31 ? -16.578 3.389 8.297 1 95.19 31 ASP B CA 1
ATOM 1101 C C . ASP B 1 31 ? -17.141 4.57 9.078 1 95.19 31 ASP B C 1
ATOM 1103 O O . ASP B 1 31 ? -16.781 5.719 8.828 1 95.19 31 ASP B O 1
ATOM 1107 N N . ALA B 1 32 ? -17.969 4.34 10.078 1 96.44 32 ALA B N 1
ATOM 1108 C CA . ALA B 1 32 ? -18.625 5.367 10.883 1 96.44 32 ALA B CA 1
ATOM 1109 C C . ALA B 1 32 ? -17.609 6.156 11.711 1 96.44 32 ALA B C 1
ATOM 1111 O O . ALA B 1 32 ? -17.812 7.336 11.992 1 96.44 32 ALA B O 1
ATOM 1112 N N . ASP B 1 33 ? -16.516 5.496 12.109 1 96.56 33 ASP B N 1
ATOM 1113 C CA . ASP B 1 33 ? -15.555 6.145 12.992 1 96.56 33 ASP B CA 1
ATOM 1114 C C . ASP B 1 33 ? -14.438 6.816 12.188 1 96.56 33 ASP B C 1
ATOM 1116 O O . ASP B 1 33 ? -13.539 7.43 12.766 1 96.56 33 ASP B O 1
ATOM 1120 N N . LEU B 1 34 ? -14.438 6.715 10.867 1 96.56 34 LEU B N 1
ATOM 1121 C CA . LEU B 1 34 ? -13.336 7.215 10.055 1 96.56 34 LEU B CA 1
ATOM 1122 C C . LEU B 1 34 ? -13.141 8.711 10.273 1 96.56 34 LEU B C 1
ATOM 1124 O O . LEU B 1 34 ? -12.008 9.172 10.461 1 96.56 34 LEU B O 1
ATOM 1128 N N . PRO B 1 35 ? -14.195 9.5 10.273 1 96.5 35 PRO B N 1
ATOM 1129 C CA . PRO B 1 35 ? -13.977 10.938 10.484 1 96.5 35 PRO B CA 1
ATOM 1130 C C . PRO B 1 35 ? -13.281 11.234 11.812 1 96.5 35 PRO B C 1
ATOM 1132 O O . PRO B 1 35 ? -12.414 12.102 11.875 1 96.5 35 PRO B O 1
ATOM 1135 N N . HIS B 1 36 ? -13.648 10.492 12.812 1 97.38 36 HIS B N 1
ATOM 1136 C CA . HIS B 1 36 ? -13.023 10.68 14.109 1 97.38 36 HIS B CA 1
ATOM 1137 C C . HIS B 1 36 ? -11.547 10.297 14.07 1 97.38 36 HIS B C 1
ATOM 1139 O O . HIS B 1 36 ? -10.703 10.992 14.625 1 97.38 36 HIS B O 1
ATOM 1145 N N . ARG B 1 37 ? -11.227 9.18 13.422 1 97.12 37 ARG B N 1
ATOM 1146 C CA . ARG B 1 37 ? -9.844 8.727 13.297 1 97.12 37 ARG B CA 1
ATOM 1147 C C . ARG B 1 37 ? -9.008 9.734 12.516 1 97.12 37 ARG B C 1
ATOM 1149 O O . ARG B 1 37 ? -7.871 10.023 12.883 1 97.12 37 ARG B O 1
ATOM 1156 N N . LEU B 1 38 ? -9.57 10.258 11.445 1 97.62 38 LEU B N 1
ATOM 1157 C CA . LEU B 1 38 ? -8.859 11.25 10.641 1 97.62 38 LEU B CA 1
ATOM 1158 C C . LEU B 1 38 ? -8.602 12.523 11.445 1 97.62 38 LEU B C 1
ATOM 1160 O O . LEU B 1 38 ? -7.551 13.148 11.305 1 97.62 38 LEU B O 1
ATOM 1164 N N . ASN B 1 39 ? -9.586 12.883 12.242 1 97.38 39 ASN B N 1
ATOM 1165 C CA . ASN B 1 39 ? -9.391 14.039 13.117 1 97.38 39 ASN B CA 1
ATOM 1166 C C . ASN B 1 39 ? -8.266 13.797 14.125 1 97.38 39 ASN B C 1
ATOM 1168 O O . ASN B 1 39 ? -7.488 14.703 14.422 1 97.38 39 ASN B O 1
ATOM 1172 N N . ALA B 1 40 ? -8.203 12.594 14.633 1 97.75 40 ALA B N 1
ATOM 1173 C CA . ALA B 1 40 ? -7.125 12.25 15.555 1 97.75 40 ALA B CA 1
ATOM 1174 C C . ALA B 1 40 ? -5.766 12.359 14.875 1 97.75 40 ALA B C 1
ATOM 1176 O O . ALA B 1 40 ? -4.816 12.898 15.453 1 97.75 40 ALA B O 1
ATOM 1177 N N . ILE B 1 41 ? -5.668 11.859 13.703 1 98.12 41 ILE B N 1
ATOM 1178 C CA . ILE B 1 41 ? -4.426 11.93 12.938 1 98.12 41 ILE B CA 1
ATOM 1179 C C . ILE B 1 41 ? -4.062 13.391 12.672 1 98.12 41 ILE B C 1
ATOM 1181 O O . ILE B 1 41 ? -2.908 13.789 12.844 1 98.12 41 ILE B O 1
ATOM 1185 N N . SER B 1 42 ? -5.043 14.188 12.305 1 97.75 42 SER B N 1
ATOM 1186 C CA . SER B 1 42 ? -4.812 15.602 12.039 1 97.75 42 SER B CA 1
ATOM 1187 C C . SER B 1 42 ? -4.27 16.312 13.273 1 97.75 42 SER B C 1
ATOM 1189 O O . SER B 1 42 ? -3.32 17.094 13.18 1 97.75 42 SER B O 1
ATOM 1191 N N . THR B 1 43 ? -4.883 16.047 14.383 1 97.12 43 THR B N 1
ATOM 1192 C CA . THR B 1 43 ? -4.461 16.641 15.641 1 97.12 43 THR B CA 1
ATOM 1193 C C . THR B 1 43 ? -3.035 16.234 15.984 1 97.12 43 THR B C 1
ATOM 1195 O O . THR B 1 43 ? -2.223 17.062 16.406 1 97.12 43 THR B O 1
ATOM 1198 N N . TRP B 1 44 ? -2.76 14.961 15.82 1 97.75 44 TRP B N 1
ATOM 1199 C CA . TRP B 1 44 ? -1.436 14.406 16.078 1 97.75 44 TRP B CA 1
ATOM 1200 C C . TRP B 1 44 ? -0.389 15.055 15.18 1 97.75 44 TRP B C 1
ATOM 1202 O O . TRP B 1 44 ? 0.67 15.469 15.648 1 97.75 44 TRP B O 1
ATOM 1212 N N . LEU B 1 45 ? -0.638 15.211 13.922 1 97.81 45 LEU B N 1
ATOM 1213 C CA . LEU B 1 45 ? 0.247 15.883 12.977 1 97.81 45 LEU B CA 1
ATOM 1214 C C . LEU B 1 45 ? 0.471 17.344 13.383 1 97.81 45 LEU B C 1
ATOM 1216 O O . LEU B 1 45 ? 1.585 17.859 13.266 1 97.81 45 LEU B O 1
ATOM 1220 N N . GLN B 1 46 ? -0.613 17.938 13.789 1 97.25 46 GLN B N 1
ATOM 1221 C CA . GLN B 1 46 ? -0.519 19.328 14.211 1 97.25 46 GLN B CA 1
ATOM 12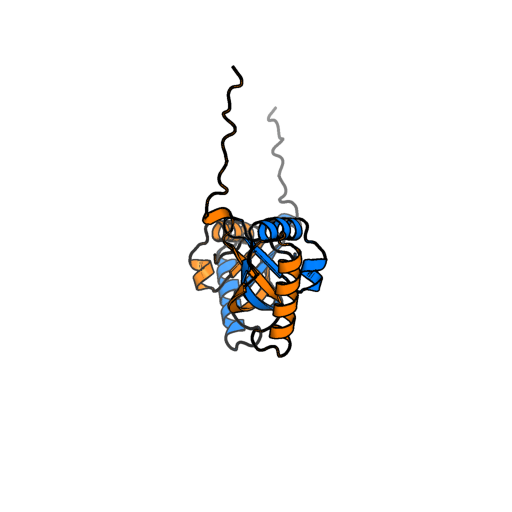22 C C . GLN B 1 46 ? 0.439 19.484 15.391 1 97.25 46 GLN B C 1
ATOM 1224 O O . GLN B 1 46 ? 1.132 20.5 15.5 1 97.25 46 GLN B O 1
ATOM 1229 N N . GLN B 1 47 ? 0.409 18.531 16.281 1 97 47 GLN B N 1
ATOM 1230 C CA . GLN B 1 47 ? 1.287 18.562 17.438 1 97 47 GLN B CA 1
ATOM 1231 C C . GLN B 1 47 ? 2.754 18.484 17.031 1 97 47 GLN B C 1
ATOM 1233 O O . GLN B 1 47 ? 3.641 18.891 17.781 1 97 47 GLN B O 1
ATOM 1238 N N . MET B 1 48 ? 2.986 17.938 15.875 1 96.19 48 MET B N 1
ATOM 1239 C CA . MET B 1 48 ? 4.355 17.797 15.383 1 96.19 48 MET B CA 1
ATOM 1240 C C . MET B 1 48 ? 4.836 19.078 14.719 1 96.19 48 MET B C 1
ATOM 1242 O O . MET B 1 48 ? 6.035 19.234 14.477 1 96.19 48 MET B O 1
ATOM 1246 N N . ALA B 1 49 ? 3.953 19.953 14.398 1 95.12 49 ALA B N 1
ATOM 1247 C CA . ALA B 1 49 ? 4.277 21.203 13.734 1 95.12 49 ALA B CA 1
ATOM 1248 C C . ALA B 1 49 ? 4.898 22.203 14.703 1 95.12 49 ALA B C 1
ATOM 1250 O O . ALA B 1 49 ? 4.664 22.125 15.914 1 95.12 49 ALA B O 1
ATOM 1251 N N . GLN B 1 50 ? 5.715 23.047 14.18 1 93.25 50 GLN B N 1
ATOM 1252 C CA . GLN B 1 50 ? 6.289 24.109 14.992 1 93.25 50 GLN B CA 1
ATOM 1253 C C . GLN B 1 50 ? 5.277 25.219 15.234 1 93.25 50 GLN B C 1
ATOM 1255 O O . GLN B 1 50 ? 4.348 25.406 14.445 1 93.25 50 GLN B O 1
ATOM 1260 N N . LYS B 1 51 ? 5.535 25.969 16.312 1 90.69 51 LYS B N 1
ATOM 1261 C CA . LYS B 1 51 ? 4.676 27.094 16.625 1 90.69 51 LYS B CA 1
ATOM 1262 C C . LYS B 1 51 ? 4.676 28.125 15.5 1 90.69 51 LYS B C 1
ATOM 1264 O O . LYS B 1 51 ? 5.73 28.453 14.961 1 90.69 51 LYS B O 1
ATOM 1269 N N . GLY B 1 52 ? 3.521 28.609 15.094 1 89 52 GLY B N 1
ATOM 1270 C CA . GLY B 1 52 ? 3.42 29.641 14.078 1 89 52 GLY B CA 1
ATOM 1271 C C . GLY B 1 52 ? 3.17 29.094 12.68 1 89 52 GLY B C 1
ATOM 1272 O O . GLY B 1 52 ? 2.861 29.844 11.758 1 89 52 GLY B O 1
ATOM 1273 N N . GLU B 1 53 ? 3.355 27.781 12.57 1 91.56 53 GLU B N 1
AT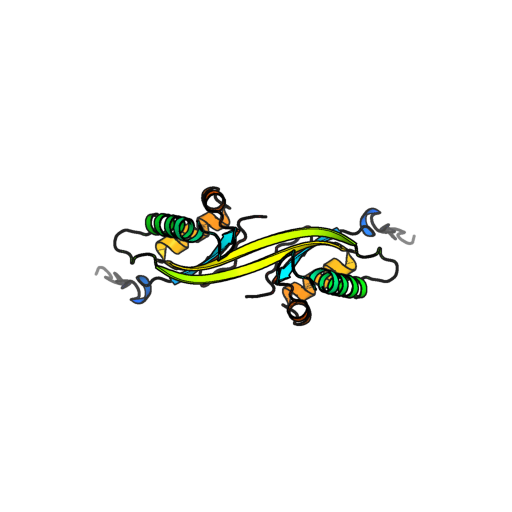OM 1274 C CA . GLU B 1 53 ? 3.113 27.188 11.25 1 91.56 53 GLU B CA 1
ATOM 1275 C C . GLU B 1 53 ? 1.62 27.031 10.984 1 91.56 53 GLU B C 1
ATOM 1277 O O . GLU B 1 53 ? 0.805 27.125 11.906 1 91.56 53 GLU B O 1
ATOM 1282 N N . GLN B 1 54 ? 1.365 26.812 9.672 1 92.38 54 GLN B N 1
ATOM 1283 C CA . GLN B 1 54 ? -0.028 26.703 9.25 1 92.38 54 GLN B CA 1
ATOM 1284 C C . GLN B 1 54 ? -0.669 25.438 9.805 1 92.38 54 GLN B C 1
ATOM 1286 O O . GLN B 1 54 ? 0.03 24.516 10.219 1 92.38 54 GLN B O 1
ATOM 1291 N N . GLU B 1 55 ? -1.95 25.469 9.828 1 94.94 55 GLU B N 1
ATOM 1292 C CA . GLU B 1 55 ? -2.705 24.328 10.352 1 94.94 55 GLU B CA 1
ATOM 1293 C C . GLU B 1 55 ? -2.721 23.172 9.352 1 94.94 55 GLU B C 1
ATOM 1295 O O . GLU B 1 55 ? -2.756 23.406 8.141 1 94.94 55 GLU B O 1
ATOM 1300 N N . VAL B 1 56 ? -2.766 22 9.883 1 97.06 56 VAL B N 1
ATOM 1301 C CA . VAL B 1 56 ? -2.912 20.797 9.078 1 97.06 56 VAL B CA 1
ATOM 1302 C C . VAL B 1 56 ? -4.309 20.75 8.469 1 97.06 56 VAL B C 1
ATOM 1304 O O . VAL B 1 56 ? -5.301 21.016 9.148 1 97.06 56 VAL B O 1
ATOM 1307 N N . LYS B 1 57 ? -4.383 20.422 7.211 1 96.25 57 LYS B N 1
ATOM 1308 C CA . LYS B 1 57 ? -5.668 20.312 6.531 1 96.25 57 LYS B CA 1
ATOM 1309 C C . LYS B 1 57 ? -5.77 19.016 5.746 1 96.25 57 LYS B C 1
ATOM 1311 O O . LYS B 1 57 ? -4.812 18.609 5.082 1 96.25 57 LYS B O 1
ATOM 1316 N N . VAL B 1 58 ? -6.945 18.375 5.863 1 96.12 58 VAL B N 1
ATOM 1317 C CA . VAL B 1 58 ? -7.23 17.219 5.02 1 96.12 58 VAL B CA 1
ATOM 1318 C C . VAL B 1 58 ? -7.676 17.688 3.637 1 96.12 58 VAL B C 1
ATOM 1320 O O . VAL B 1 58 ? -8.602 18.5 3.516 1 96.12 58 VAL B O 1
ATOM 1323 N N . SER B 1 59 ? -6.992 17.234 2.652 1 94.62 59 SER B N 1
ATOM 1324 C CA . SER B 1 59 ? -7.285 17.719 1.305 1 94.62 59 SER B CA 1
ATOM 1325 C C . SER B 1 59 ? -8.062 16.672 0.51 1 94.62 59 SER B C 1
ATOM 1327 O O . SER B 1 59 ? -8.906 17.016 -0.322 1 94.62 59 SER B O 1
ATOM 1329 N N . ARG B 1 60 ? -7.785 15.383 0.665 1 96.12 60 ARG B N 1
ATOM 1330 C CA . ARG B 1 60 ? -8.406 14.336 -0.146 1 96.12 60 ARG B CA 1
ATOM 1331 C C . ARG B 1 60 ? -8.531 13.039 0.639 1 96.12 60 ARG B C 1
ATOM 1333 O O . ARG B 1 60 ? -7.609 12.648 1.361 1 96.12 60 ARG B O 1
ATOM 1340 N N . VAL B 1 61 ? -9.719 12.469 0.58 1 96.31 61 VAL B N 1
ATOM 1341 C CA . VAL B 1 61 ? -9.977 11.156 1.172 1 96.31 61 VAL B CA 1
ATOM 1342 C C . VAL B 1 61 ? -10.547 10.219 0.113 1 96.31 61 VAL B C 1
ATOM 1344 O O . VAL B 1 61 ? -11.594 10.5 -0.477 1 96.31 61 VAL B O 1
ATOM 1347 N N . GLN B 1 62 ? -9.852 9.156 -0.159 1 95.12 62 GLN B N 1
ATOM 1348 C CA . GLN B 1 62 ? -10.242 8.227 -1.217 1 95.12 62 GLN B CA 1
ATOM 1349 C C . GLN B 1 62 ? -10.141 6.777 -0.742 1 95.12 62 GLN B C 1
ATOM 1351 O O . GLN B 1 62 ? -9.219 6.422 -0.006 1 95.12 62 GLN B O 1
ATOM 1356 N N . PRO B 1 63 ? -11.172 6.02 -1.2 1 92.44 63 PRO B N 1
ATOM 1357 C CA . PRO B 1 63 ? -11.031 4.594 -0.897 1 92.44 63 PRO B CA 1
ATOM 1358 C C . PRO B 1 63 ? -9.844 3.955 -1.608 1 92.44 63 PRO B C 1
ATOM 1360 O O . PRO B 1 63 ? -9.547 4.297 -2.756 1 92.44 63 PRO B O 1
ATOM 1363 N N . TRP B 1 64 ? -9.078 3.17 -0.942 1 89.69 64 TRP B N 1
ATOM 1364 C CA . TRP B 1 64 ? -7.992 2.338 -1.455 1 89.69 64 TRP B CA 1
ATOM 1365 C C . TRP B 1 64 ? -8.188 0.879 -1.059 1 89.69 64 TRP B C 1
ATOM 1367 O O . TRP B 1 64 ? -7.438 0.343 -0.242 1 89.69 64 TRP B O 1
ATOM 1377 N N . ASN B 1 65 ? -9.195 0.344 -1.663 1 92.38 65 ASN B N 1
ATOM 1378 C CA . ASN B 1 65 ? -9.57 -1.029 -1.337 1 92.38 65 ASN B CA 1
ATOM 1379 C C . ASN B 1 65 ? -8.797 -2.035 -2.188 1 92.38 65 ASN B C 1
ATOM 1381 O O . ASN B 1 65 ? -8.68 -1.869 -3.402 1 92.38 65 ASN B O 1
ATOM 1385 N N . SER B 1 66 ? -8.211 -2.934 -1.487 1 92.81 66 SER B N 1
ATOM 1386 C CA . SER B 1 66 ? -7.398 -3.928 -2.178 1 92.81 66 SER B CA 1
ATOM 1387 C C . SER B 1 66 ? -7.414 -5.266 -1.442 1 92.81 66 SER B C 1
ATOM 1389 O O . SER B 1 66 ? -8.047 -5.395 -0.395 1 92.81 66 SER B O 1
ATOM 1391 N N . VAL B 1 67 ? -6.836 -6.238 -2.148 1 94.19 67 VAL B N 1
ATOM 1392 C CA . VAL B 1 67 ? -6.676 -7.578 -1.6 1 94.19 67 VAL B CA 1
ATOM 1393 C C . VAL B 1 67 ? -5.203 -7.984 -1.651 1 94.19 67 VAL B C 1
ATOM 1395 O O . VAL B 1 67 ? -4.527 -7.766 -2.66 1 94.19 67 VAL B O 1
ATOM 1398 N N . ARG B 1 68 ? -4.691 -8.398 -0.563 1 93.44 68 ARG B N 1
ATOM 1399 C CA . ARG B 1 68 ? -3.332 -8.922 -0.48 1 93.44 68 ARG B CA 1
ATOM 1400 C C . ARG B 1 68 ? -3.314 -10.43 -0.698 1 93.44 68 ARG B C 1
ATOM 1402 O O . ARG B 1 68 ? -3.977 -11.18 0.026 1 93.44 68 ARG B O 1
ATOM 1409 N N . VAL B 1 69 ? -2.584 -10.742 -1.705 1 97 69 VAL B N 1
ATOM 1410 C CA . VAL B 1 69 ? -2.59 -12.141 -2.121 1 97 69 VAL B CA 1
ATOM 1411 C C . VAL B 1 69 ? -1.171 -12.695 -2.068 1 97 69 VAL B C 1
ATOM 1413 O O . VAL B 1 69 ? -0.236 -12.094 -2.598 1 97 69 VAL B O 1
ATOM 1416 N N . THR B 1 70 ? -0.953 -13.797 -1.405 1 96.12 70 THR B N 1
ATOM 1417 C CA . THR B 1 70 ? 0.337 -14.484 -1.393 1 96.12 70 THR B CA 1
ATOM 1418 C C . THR B 1 70 ? 0.334 -15.664 -2.361 1 96.12 70 THR B C 1
ATOM 1420 O O . THR B 1 70 ? -0.502 -16.562 -2.25 1 96.12 70 THR B O 1
ATOM 1423 N N . PHE B 1 71 ? 1.184 -15.562 -3.254 1 97.62 71 PHE B N 1
ATOM 1424 C CA . PHE B 1 71 ? 1.438 -16.672 -4.16 1 97.62 71 PHE B CA 1
ATOM 1425 C C . PHE B 1 71 ? 2.736 -17.391 -3.793 1 97.62 71 PHE B C 1
ATOM 1427 O O . PHE B 1 71 ? 3.713 -16.734 -3.406 1 97.62 71 PHE B O 1
ATOM 1434 N N . ASN B 1 72 ? 2.717 -18.656 -3.887 1 97.44 72 ASN B N 1
ATOM 1435 C CA . ASN B 1 72 ? 3.969 -19.391 -3.959 1 97.44 72 ASN B CA 1
ATOM 1436 C C . ASN B 1 72 ? 4.371 -19.672 -5.402 1 97.44 72 ASN B C 1
ATOM 1438 O O . ASN B 1 72 ? 3.672 -20.391 -6.121 1 97.44 72 ASN B O 1
ATOM 1442 N N . ILE B 1 73 ? 5.484 -19.047 -5.758 1 97.06 73 ILE B N 1
ATOM 1443 C CA . ILE B 1 73 ? 5.844 -19.078 -7.172 1 97.06 73 ILE B CA 1
ATOM 1444 C C . ILE B 1 73 ? 7.273 -19.578 -7.332 1 97.06 73 ILE B C 1
ATOM 1446 O O . ILE B 1 73 ? 8.086 -19.453 -6.414 1 97.06 73 ILE B O 1
ATOM 1450 N N . PRO B 1 74 ? 7.543 -20.188 -8.492 1 95.56 74 PRO B N 1
ATOM 1451 C CA . PRO B 1 74 ? 8.93 -20.562 -8.773 1 95.56 74 PRO B CA 1
ATOM 1452 C C . PRO B 1 74 ? 9.891 -19.375 -8.742 1 95.56 74 PRO B C 1
ATOM 1454 O O . PRO B 1 74 ? 9.484 -18.25 -9.023 1 95.56 74 PRO B O 1
ATOM 1457 N N . ARG B 1 75 ? 11.125 -19.641 -8.531 1 93.31 75 ARG B N 1
ATOM 1458 C CA . ARG B 1 75 ? 12.125 -18.594 -8.383 1 93.31 75 ARG B CA 1
ATOM 1459 C C . ARG B 1 75 ? 12.305 -17.812 -9.68 1 93.31 75 ARG B C 1
ATOM 1461 O O . ARG B 1 75 ? 12.492 -16.594 -9.664 1 93.31 75 ARG B O 1
ATOM 1468 N N . SER B 1 76 ? 12.273 -18.562 -10.711 1 94.25 76 SER B N 1
ATOM 1469 C CA . SER B 1 76 ? 12.422 -17.891 -12 1 94.25 76 SER B CA 1
ATOM 1470 C C . SER B 1 76 ? 11.281 -16.906 -12.242 1 94.25 76 SER B C 1
ATOM 1472 O O . SER B 1 76 ? 11.5 -15.789 -12.719 1 94.25 76 SER B O 1
ATOM 1474 N N . ALA B 1 77 ? 10.109 -17.281 -11.906 1 96.69 77 ALA B N 1
ATOM 1475 C CA . ALA B 1 77 ? 8.961 -16.391 -12.031 1 96.69 77 ALA B CA 1
ATOM 1476 C C . ALA B 1 77 ? 9.078 -15.203 -11.078 1 96.69 77 ALA B C 1
ATOM 1478 O O . ALA B 1 77 ? 8.727 -14.078 -11.438 1 96.69 77 ALA B O 1
ATOM 1479 N N . ALA B 1 78 ? 9.594 -15.469 -9.938 1 96.25 78 ALA B N 1
ATOM 1480 C CA . ALA B 1 78 ? 9.781 -14.406 -8.953 1 96.25 78 ALA B CA 1
ATOM 1481 C C . ALA B 1 78 ? 10.75 -13.344 -9.469 1 96.25 78 ALA B C 1
ATOM 1483 O O . ALA B 1 78 ? 10.508 -12.148 -9.312 1 96.25 78 ALA B O 1
ATOM 1484 N N . GLN B 1 79 ? 11.789 -13.789 -10.008 1 94.31 79 GLN B N 1
ATOM 1485 C CA . GLN B 1 79 ? 12.789 -12.883 -10.555 1 94.31 79 GLN B CA 1
ATOM 1486 C C . GLN B 1 79 ? 12.203 -12.016 -11.664 1 94.31 79 GLN B C 1
ATOM 1488 O O . GLN B 1 79 ? 12.422 -10.805 -11.688 1 94.31 79 GLN B O 1
ATOM 1493 N N . ARG B 1 80 ? 11.461 -12.633 -12.562 1 95.94 80 ARG B N 1
ATOM 1494 C CA . ARG B 1 80 ? 10.82 -11.891 -13.648 1 95.94 80 ARG B CA 1
ATOM 1495 C C . ARG B 1 80 ? 9.773 -10.93 -13.102 1 95.94 80 ARG B C 1
ATOM 1497 O O . ARG B 1 80 ? 9.672 -9.789 -13.562 1 95.94 80 ARG B O 1
ATOM 1504 N N . LEU B 1 81 ? 9.016 -11.352 -12.109 1 96.81 81 LEU B N 1
ATOM 1505 C CA . LEU B 1 81 ? 8.008 -10.508 -11.469 1 96.81 81 LEU B CA 1
ATOM 1506 C C . LEU B 1 81 ? 8.656 -9.266 -10.867 1 96.81 81 LEU B C 1
ATOM 1508 O O . LEU B 1 81 ? 8.141 -8.156 -11.047 1 96.81 81 LEU B O 1
ATOM 1512 N N . GLN B 1 82 ? 9.781 -9.5 -10.25 1 94.38 82 GLN B N 1
ATOM 1513 C CA . GLN B 1 82 ? 10.516 -8.391 -9.656 1 94.38 82 GLN B CA 1
ATOM 1514 C C . GLN B 1 82 ? 10.953 -7.387 -10.719 1 94.38 82 GLN B C 1
ATOM 1516 O O . GLN B 1 82 ? 10.812 -6.176 -10.539 1 94.38 82 GLN B O 1
ATOM 1521 N N . GLN B 1 83 ? 11.422 -7.934 -11.75 1 95.31 83 GLN B N 1
ATOM 1522 C CA . GLN B 1 83 ? 11.875 -7.09 -12.852 1 95.31 83 GLN B CA 1
ATOM 1523 C C . GLN B 1 83 ? 10.727 -6.273 -13.43 1 95.31 83 GLN B C 1
ATOM 1525 O O . GLN B 1 83 ? 10.867 -5.074 -13.672 1 95.31 83 GLN B O 1
ATOM 1530 N N . LEU B 1 84 ? 9.625 -6.926 -13.586 1 95.62 84 LEU B N 1
ATOM 1531 C CA . LEU B 1 84 ? 8.461 -6.254 -14.133 1 95.62 84 LEU B CA 1
ATOM 1532 C C . LEU B 1 84 ? 7.965 -5.16 -13.195 1 95.62 84 LEU B C 1
ATOM 1534 O O . LEU B 1 84 ? 7.594 -4.07 -13.641 1 95.62 84 LEU B O 1
ATOM 1538 N N . ALA B 1 85 ? 7.957 -5.469 -11.953 1 94.06 85 ALA B N 1
ATOM 1539 C CA . ALA B 1 85 ? 7.535 -4.484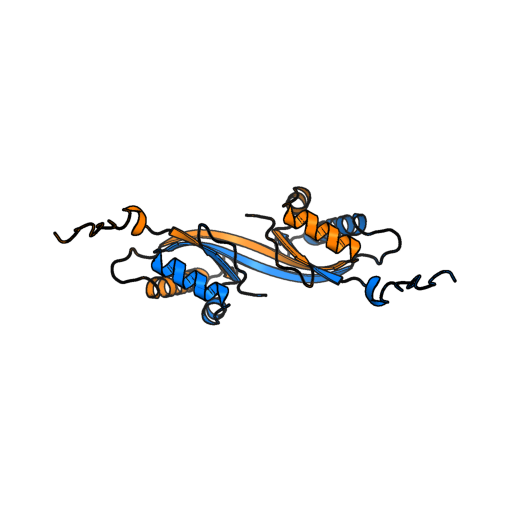 -10.961 1 94.06 85 ALA B CA 1
ATOM 1540 C C . ALA B 1 85 ? 8.461 -3.27 -10.961 1 94.06 85 ALA B C 1
ATOM 1542 O O . ALA B 1 85 ? 7.996 -2.129 -10.914 1 94.06 85 ALA B O 1
ATOM 1543 N N . GLU B 1 86 ? 9.742 -3.512 -11 1 91.69 86 GLU B N 1
ATOM 1544 C CA . GLU B 1 86 ? 10.734 -2.441 -10.969 1 91.69 86 GLU B CA 1
ATOM 1545 C C . GLU B 1 86 ? 10.578 -1.514 -12.172 1 91.69 86 GLU B C 1
ATOM 1547 O O . GLU B 1 86 ? 10.844 -0.313 -12.07 1 91.69 86 GLU B O 1
ATOM 1552 N N . THR B 1 87 ? 10.133 -2.051 -13.234 1 92.69 87 THR B N 1
ATOM 1553 C CA . THR B 1 87 ? 9.953 -1.242 -14.43 1 92.69 87 THR B CA 1
ATOM 1554 C C . THR B 1 87 ? 8.508 -0.776 -14.555 1 92.69 87 THR B C 1
ATOM 1556 O O . THR B 1 87 ? 8.125 -0.171 -15.562 1 92.69 87 THR B O 1
ATOM 1559 N N . ARG B 1 88 ? 7.66 -1.009 -13.539 1 90.56 88 ARG B N 1
ATOM 1560 C CA . ARG B 1 88 ? 6.242 -0.655 -13.516 1 90.56 88 ARG B CA 1
ATOM 1561 C C . ARG B 1 88 ? 5.562 -1.021 -14.828 1 90.56 88 ARG B C 1
ATOM 1563 O O . ARG B 1 88 ? 4.879 -0.189 -15.43 1 90.56 88 ARG B O 1
ATOM 1570 N N . ASN B 1 89 ? 5.867 -2.307 -15.25 1 93.69 89 ASN B N 1
ATOM 1571 C CA . ASN B 1 89 ? 5.355 -2.799 -16.531 1 93.69 89 ASN B CA 1
ATOM 1572 C C . ASN B 1 89 ? 3.838 -2.68 -16.609 1 93.69 89 ASN B C 1
ATOM 1574 O O . ASN B 1 89 ? 3.137 -2.938 -15.625 1 93.69 89 ASN B O 1
ATOM 1578 N N . GLN B 1 90 ? 3.305 -2.363 -17.781 1 94.12 90 GLN B N 1
ATOM 1579 C CA . GLN B 1 90 ? 1.88 -2.131 -18 1 94.12 90 GLN B CA 1
ATOM 1580 C C . GLN B 1 90 ? 1.066 -3.389 -17.703 1 94.12 90 GLN B C 1
ATOM 1582 O O . GLN B 1 90 ? -0.092 -3.301 -17.281 1 94.12 90 GLN B O 1
ATOM 1587 N N . GLN B 1 91 ? 1.644 -4.508 -17.906 1 94.5 91 GLN B N 1
ATOM 1588 C CA . GLN B 1 91 ? 0.93 -5.758 -17.656 1 94.5 91 GLN B CA 1
ATOM 1589 C C . GLN B 1 91 ? 0.471 -5.863 -16.219 1 94.5 91 GLN B C 1
ATOM 1591 O O . GLN B 1 91 ? -0.629 -6.344 -15.938 1 94.5 91 GLN B O 1
ATOM 1596 N N . LEU B 1 92 ? 1.239 -5.426 -15.266 1 96 92 LEU B N 1
ATOM 1597 C CA . LEU B 1 92 ? 0.871 -5.43 -13.852 1 96 92 LEU B CA 1
ATOM 1598 C C . LEU B 1 92 ? -0.341 -4.535 -13.609 1 96 92 LEU B C 1
ATOM 1600 O O . LEU B 1 92 ? -1.273 -4.93 -12.906 1 96 92 LEU B O 1
ATOM 1604 N N . ARG B 1 93 ? -0.341 -3.371 -14.281 1 93.44 93 ARG B N 1
ATOM 1605 C CA . ARG B 1 93 ? -1.461 -2.443 -14.164 1 93.44 93 ARG B CA 1
ATOM 1606 C C . ARG B 1 93 ? -2.734 -3.043 -14.75 1 93.44 93 ARG B C 1
ATOM 1608 O O . ARG B 1 93 ? -3.812 -2.922 -14.156 1 93.44 93 ARG B O 1
ATOM 1615 N N . ASP B 1 94 ? -2.543 -3.75 -15.938 1 95.06 94 ASP B N 1
ATOM 1616 C CA . ASP B 1 94 ? -3.691 -4.363 -16.594 1 95.06 94 ASP B CA 1
ATOM 1617 C C . ASP B 1 94 ? -4.316 -5.441 -15.719 1 95.06 94 ASP B C 1
ATOM 1619 O O . ASP B 1 94 ? -5.531 -5.66 -15.758 1 95.06 94 ASP B O 1
ATOM 1623 N N . LEU B 1 95 ? -3.535 -5.965 -14.852 1 95.88 95 LEU B N 1
ATOM 1624 C CA . LEU B 1 95 ? -4.004 -7.039 -13.984 1 95.88 95 LEU B CA 1
ATOM 1625 C C . LEU B 1 95 ? -4.52 -6.477 -12.664 1 95.88 95 LEU B C 1
ATOM 1627 O O . LEU B 1 95 ? -5.027 -7.223 -11.82 1 95.88 95 LEU B O 1
ATOM 1631 N N . GLY B 1 96 ? -4.355 -5.168 -12.492 1 94.31 96 GLY B N 1
ATOM 1632 C CA . GLY B 1 96 ? -4.84 -4.523 -11.281 1 94.31 96 GLY B CA 1
ATOM 1633 C C . GLY B 1 96 ? -3.9 -4.688 -10.102 1 94.31 96 GLY B C 1
ATOM 1634 O O . GLY B 1 96 ? -4.316 -4.57 -8.945 1 94.31 96 GLY B O 1
ATOM 1635 N N . ILE B 1 97 ? -2.664 -5.066 -10.375 1 95.25 97 ILE B N 1
ATOM 1636 C CA . ILE B 1 97 ? -1.681 -5.227 -9.305 1 95.25 97 ILE B CA 1
ATOM 1637 C C . ILE B 1 97 ? -1.164 -3.857 -8.875 1 95.25 97 ILE B C 1
ATOM 1639 O O . ILE B 1 97 ? -0.667 -3.084 -9.695 1 95.25 97 ILE B O 1
ATOM 1643 N N . LEU B 1 98 ? -1.255 -3.596 -7.609 1 90.25 98 LEU B N 1
ATOM 1644 C CA . LEU B 1 98 ? -0.905 -2.291 -7.059 1 90.25 98 LEU B CA 1
ATOM 1645 C C . LEU B 1 98 ? 0.503 -2.311 -6.469 1 90.25 98 LEU B C 1
ATOM 1647 O O . LEU B 1 98 ? 1.197 -1.291 -6.48 1 90.25 98 LEU B O 1
ATOM 1651 N N . ALA B 1 99 ? 0.939 -3.398 -5.938 1 89.62 99 ALA B N 1
ATOM 1652 C CA . ALA B 1 99 ? 2.258 -3.537 -5.324 1 89.62 99 ALA B CA 1
ATOM 1653 C C . ALA B 1 99 ? 2.727 -4.988 -5.352 1 89.62 99 ALA B C 1
ATOM 1655 O O . ALA B 1 99 ? 1.909 -5.91 -5.391 1 89.62 99 ALA B O 1
ATOM 1656 N N . VAL B 1 100 ? 4.051 -5.113 -5.379 1 93.62 100 VAL B N 1
ATOM 1657 C CA . VAL B 1 100 ? 4.68 -6.43 -5.441 1 93.62 100 VAL B CA 1
ATOM 1658 C C . VAL B 1 100 ? 5.766 -6.531 -4.371 1 93.62 100 VAL B C 1
ATOM 1660 O O . VAL B 1 100 ? 6.559 -5.605 -4.188 1 93.62 100 VAL B O 1
ATOM 1663 N N . GLN B 1 101 ? 5.672 -7.617 -3.693 1 90.44 101 GLN B N 1
ATOM 1664 C CA . GLN B 1 101 ? 6.758 -7.926 -2.766 1 90.44 101 GLN B CA 1
ATOM 1665 C C . GLN B 1 101 ? 7.164 -9.391 -2.861 1 90.44 101 GLN B C 1
ATOM 1667 O O . GLN B 1 101 ? 6.414 -10.281 -2.451 1 90.44 101 GLN B O 1
ATOM 1672 N N . VAL B 1 102 ? 8.359 -9.586 -3.41 1 92.94 102 VAL B N 1
ATOM 1673 C CA . VAL B 1 102 ? 8.922 -10.93 -3.445 1 92.94 102 VAL B CA 1
ATOM 1674 C C . VAL B 1 102 ? 9.75 -11.18 -2.186 1 92.94 102 VAL B C 1
ATOM 1676 O O . VAL B 1 102 ? 10.445 -10.273 -1.707 1 92.94 102 VAL B O 1
ATOM 1679 N N . GLU B 1 103 ? 9.633 -12.391 -1.675 1 87 103 GLU B N 1
ATOM 1680 C CA . GLU B 1 103 ? 10.359 -12.711 -0.452 1 87 103 GLU B CA 1
ATOM 1681 C C . GLU B 1 103 ? 11.828 -12.305 -0.558 1 87 103 GLU B C 1
ATOM 1683 O O . GLU B 1 103 ? 12.492 -12.617 -1.548 1 87 103 GLU B O 1
ATOM 1688 N N . GLY B 1 104 ? 12.297 -11.68 0.496 1 80.06 104 GLY B N 1
ATOM 1689 C CA . GLY B 1 104 ? 13.688 -11.25 0.542 1 80.06 104 GLY B CA 1
ATOM 1690 C C . GLY B 1 104 ? 13.922 -9.93 -0.169 1 80.06 104 GLY B C 1
ATOM 1691 O O . GLY B 1 104 ? 15.039 -9.406 -0.168 1 80.06 104 GLY B O 1
ATOM 1692 N N . GLN B 1 105 ? 12.828 -9.352 -0.798 1 78.88 105 GLN B N 1
ATOM 1693 C CA . GLN B 1 105 ? 12.961 -8.102 -1.536 1 78.88 105 GLN B CA 1
ATOM 1694 C C . GLN B 1 105 ? 12.047 -7.023 -0.961 1 78.88 105 GLN B C 1
ATOM 1696 O O . GLN B 1 105 ? 11.148 -7.32 -0.166 1 78.88 105 GLN B O 1
ATOM 1701 N N . CYS B 1 106 ? 12.312 -5.785 -1.347 1 77.25 106 CYS B N 1
ATOM 1702 C CA . CYS B 1 106 ? 11.508 -4.68 -0.854 1 77.25 106 CYS B CA 1
ATOM 1703 C C . CYS B 1 106 ? 10.164 -4.625 -1.571 1 77.25 106 CYS B C 1
ATOM 1705 O O . CYS B 1 106 ? 10.031 -5.125 -2.689 1 77.25 106 CYS B O 1
ATOM 1707 N N . LEU B 1 107 ? 9.258 -4.02 -0.947 1 82.56 107 LEU B N 1
ATOM 1708 C CA . LEU B 1 107 ? 7.961 -3.764 -1.565 1 82.56 107 LEU B CA 1
ATOM 1709 C C . LEU B 1 107 ? 8.086 -2.754 -2.701 1 82.56 107 LEU B C 1
ATOM 1711 O O . LEU B 1 107 ? 8.781 -1.741 -2.562 1 82.56 107 LEU B O 1
ATOM 1715 N N . ILE B 1 108 ? 7.523 -3.105 -3.824 1 84.5 108 ILE B N 1
ATOM 1716 C CA . ILE B 1 108 ? 7.52 -2.201 -4.969 1 84.5 108 ILE B CA 1
ATOM 1717 C C . ILE B 1 108 ? 6.094 -1.739 -5.258 1 84.5 108 ILE B C 1
ATOM 1719 O O . ILE B 1 108 ? 5.199 -2.562 -5.477 1 84.5 108 ILE B O 1
ATOM 1723 N N . MET B 1 109 ? 5.785 -0.49 -5.254 1 84 109 MET B N 1
ATOM 1724 C CA . MET B 1 109 ? 4.5 0.075 -5.664 1 84 109 MET B CA 1
ATOM 1725 C C . MET B 1 109 ? 4.41 0.166 -7.184 1 84 109 MET B C 1
ATOM 1727 O O . MET B 1 109 ? 5.305 0.709 -7.832 1 84 109 MET B O 1
ATOM 1731 N N . VAL B 1 110 ? 3.439 -0.446 -7.656 1 85.38 110 VAL B N 1
ATOM 1732 C CA . VAL B 1 110 ? 3.236 -0.423 -9.102 1 85.38 110 VAL B CA 1
ATOM 1733 C C . VAL B 1 110 ? 2.553 0.881 -9.508 1 85.38 110 VAL B C 1
ATOM 1735 O O . VAL B 1 110 ? 2.83 1.427 -10.578 1 85.38 110 VAL B O 1
ATOM 1738 N N . PHE B 1 111 ? 1.606 1.25 -8.586 1 70.38 111 PHE B N 1
ATOM 1739 C CA . PHE B 1 111 ? 0.881 2.48 -8.891 1 70.38 111 PHE B CA 1
ATOM 1740 C C . PHE B 1 111 ? 1.502 3.664 -8.156 1 70.38 111 PHE B C 1
ATOM 1742 O O . PHE B 1 111 ? 1.829 3.568 -6.973 1 70.38 111 PHE B O 1
ATOM 1749 N N . MET B 1 112 ? 2.105 4.613 -8.625 1 55.94 112 MET B N 1
ATOM 1750 C CA . MET B 1 112 ? 2.414 5.91 -8.031 1 55.94 112 MET B CA 1
ATOM 1751 C C . MET B 1 112 ? 1.433 6.977 -8.508 1 55.94 112 MET B C 1
ATOM 1753 O O . MET B 1 112 ? 0.85 6.852 -9.586 1 55.94 112 MET B O 1
#

Solvent-accessible surface area (backbone atoms only — not comparable to full-atom values): 12425 Å² total; per-residue (Å²): 131,83,81,68,78,66,70,72,71,62,69,55,81,72,60,67,42,60,41,54,32,38,36,32,29,64,42,52,75,81,43,87,59,44,66,58,52,51,49,51,50,44,53,54,47,45,70,52,34,57,90,90,56,57,75,58,40,82,73,45,80,39,70,43,46,17,23,39,31,33,30,31,28,25,53,58,19,47,54,50,50,48,53,38,42,75,65,49,39,63,67,45,54,76,70,34,37,40,28,42,29,43,72,98,52,70,76,37,65,44,63,128,131,85,80,66,80,66,71,73,73,63,70,56,82,72,59,67,40,59,40,55,32,38,34,32,29,64,40,54,73,83,43,86,57,43,67,58,52,53,51,50,52,44,52,54,48,44,69,52,34,57,91,90,54,58,74,56,40,83,74,45,79,40,73,43,47,16,24,38,32,32,29,31,28,27,52,58,20,48,53,51,49,50,54,37,44,77,64,48,38,64,68,44,54,76,69,35,36,38,29,43,28,44,72,98,53,70,78,38,65,44,64,127

Radius of gyration: 23.05 Å; Cα contacts (8 Å, |Δi|>4): 404; chains: 2; bounding box: 65×78×35 Å

Organism: Branchiostoma floridae (NCBI:txid7739)

pLDDT: mean 86.36, std 17.7, range [30.48, 98.12]

Sequence (224 aa):
MADPTGGFQQPCPWQNANIPAVLTVRGNIGDADLPHRLNAISTWLQQMAQKGEQEVKVSRVQPWNSVRVTFNIPRSAAQRLQQLAETRNQQLRDLGILAVQVEGQCLIMVFMMADPTGGFQQPCPWQNANIPAVLTVRGNIGDADLPHRLNAISTWLQQMAQKGEQEVKVSRVQPWNSVRVTFNIPRSAAQRLQQLAETRNQQLRDLGILAVQVEGQCLIMVFM

Foldseek 3Di:
DPPPCPVPVVCPPCNQPDDDDDDDDDDFPPDPCVVVVVVVVQVVVQVVDDPPGDGDDDDDDDGDDDDDDDDDDDPVVLVVVVVCLVVLPVVCVVVVNQWDDDPPDDIGGSDD/DPPCCVVPVVCPPCNQPDDDDDDDDDDFPPDPCVVVVVVVVQVVVQVVDDPPGDGRDDDDDDGDDDDDDDDDDDPVVLVVVVVCLVVLPVVCVVVVNQWDDDPPDDIGGSDD

Secondary structure (DSSP, 8-state):
------------GGGGS-EEEEEEEES-TT-TTHHHHHHHHHHHHHHHSPTTPPPPEEEEEEEEEEEEEEEEE-HHHHHHHHHHHHTT-HHHHHTTEEEEEETTS--EES--/------------GGGGS-EEEEEEEES-TT-TTHHHHHHHHHHHHHHHSPTTPPPPEEEEEEEEEEEEEEEEE-HHHHHHHHHHHHTT-HHHHHTTEEEEEETTS--EES--

InterPro domains:
  IPR026638 Nuclear receptor coactivator 6 [PTHR15690] (21-106)
  IPR032715 Nuclear receptor coactivator 6, TRADD-N domain [PF13820] (22-108)